Protein 6UAV (pdb70)

Nearest PDB structures (foldseek):
  6uav-assembly1_A  TM=1.004E+00  e=1.026E-57  Pseudomonas viridiflava
  8j3x-assembly1_A  TM=8.819E-01  e=1.138E-24  Saccharophagus degradans 2-40
  8j3y-assembly2_B  TM=8.625E-01  e=6.961E-25  Saccharophagus degradans 2-40
  6uax-assembly2_B  TM=8.456E-01  e=1.923E-23  Sorangium cellulosum So ce56
  6ub7-assembly1_A  TM=7.575E-01  e=3.125E-12  Cryptococcus neoformans

Structure (mmCIF, N/CA/C/O backbone):
data_6UAV
#
_entry.id   6UAV
#
_cell.length_a   87.663
_cell.length_b   33.648
_cell.length_c   84.259
_cell.angle_alpha   90.00
_cell.angle_beta   113.06
_cell.angle_gamma   90.00
#
_symmetry.space_group_name_H-M   'C 1 2 1'
#
loop_
_entity.id
_entity.type
_entity.pdbx_description
1 polymer 'Glyco_hydro_cc domain-containing protein'
2 non-polymer 'SULFATE ION'
3 non-polymer GLYCEROL
4 water water
#
loop_
_atom_site.group_PDB
_atom_site.id
_atom_site.type_symbol
_atom_site.label_atom_id
_atom_site.label_alt_id
_atom_site.label_comp_id
_atom_site.label_asym_id
_atom_site.label_entity_id
_atom_site.label_seq_id
_atom_site.pdbx_PDB_ins_code
_atom_site.Cartn_x
_atom_site.Cartn_y
_atom_site.Cartn_z
_atom_site.occupancy
_atom_site.B_iso_or_equiv
_atom_site.auth_seq_id
_atom_site.auth_comp_id
_atom_site.auth_asym_id
_atom_site.auth_atom_id
_atom_site.pdbx_PDB_model_num
ATOM 1 N N . THR A 1 1 ? 46.017 -4.491 24.971 1.00 22.92 31 THR A N 1
ATOM 2 C CA . THR A 1 1 ? 44.521 -4.478 25.005 1.00 22.36 31 THR A CA 1
ATOM 3 C C . THR A 1 1 ? 44.039 -3.240 25.768 1.00 20.80 31 THR A C 1
ATOM 4 O O . THR A 1 1 ? 44.641 -2.865 26.784 1.00 21.26 31 THR A O 1
ATOM 8 N N . LYS A 1 2 ? 42.997 -2.605 25.277 1.00 19.49 32 LYS A N 1
ATOM 9 C CA . LYS A 1 2 ? 42.601 -1.306 25.845 1.00 18.22 32 LYS A CA 1
ATOM 10 C C . LYS A 1 2 ? 41.150 -1.042 25.432 1.00 17.50 32 LYS A C 1
ATOM 11 O O . LYS A 1 2 ? 40.558 -1.863 24.672 1.00 16.20 32 LYS A O 1
ATOM 17 N N . SER A 1 3 ? 40.575 0.028 25.958 1.00 16.90 33 SER A N 1
ATOM 18 C CA . SER A 1 3 ? 39.150 0.316 25.690 1.00 17.21 33 SER A CA 1
ATOM 19 C C . SER A 1 3 ? 38.959 0.743 24.242 1.00 16.88 33 SER A C 1
ATOM 20 O O . SER A 1 3 ? 39.586 1.736 23.831 1.00 16.05 33 SER A O 1
ATOM 23 N N . VAL A 1 4 ? 38.015 0.190 23.489 1.00 18.49 34 VAL A N 1
ATOM 24 C CA . VAL A 1 4 ? 37.680 0.754 22.138 1.00 18.30 34 VAL A CA 1
ATOM 25 C C . VAL A 1 4 ? 37.110 2.162 22.310 1.00 16.78 34 VAL A C 1
ATOM 26 O O . VAL A 1 4 ? 37.146 2.915 21.352 1.00 16.00 34 VAL A O 1
ATOM 30 N N . LYS A 1 5 ? 36.573 2.518 23.492 1.00 14.14 35 LYS A N 1
ATOM 31 C CA . LYS A 1 5 ? 35.890 3.845 23.628 1.00 13.03 35 LYS A CA 1
ATOM 32 C C . LYS A 1 5 ? 36.911 4.976 23.756 1.00 12.22 35 LYS A C 1
ATOM 33 O O . LYS A 1 5 ? 36.560 6.124 23.520 1.00 11.92 35 LYS A O 1
ATOM 39 N N . ARG A 1 6 ? 38.109 4.680 24.270 1.00 12.48 36 ARG A N 1
ATOM 40 C CA . ARG A 1 6 ? 38.961 5.723 24.877 1.00 12.40 36 ARG A CA 1
ATOM 41 C C . ARG A 1 6 ? 39.720 6.528 23.826 1.00 12.37 36 ARG A C 1
ATOM 42 O O . ARG A 1 6 ? 40.584 6.007 23.185 1.00 12.94 36 ARG A O 1
ATOM 50 N N . GLY A 1 7 ? 39.459 7.829 23.736 1.00 11.57 37 GLY A N 1
ATOM 51 C CA . GLY A 1 7 ? 40.122 8.685 22.761 1.00 11.42 37 GLY A CA 1
ATOM 52 C C . GLY A 1 7 ? 40.614 9.973 23.365 1.00 11.75 37 GLY A C 1
ATOM 53 O O . GLY A 1 7 ? 40.420 10.258 24.562 1.00 11.60 37 GLY A O 1
ATOM 54 N N . VAL A 1 8 ? 41.209 10.766 22.494 1.00 11.73 38 VAL A N 1
ATOM 55 C CA . VAL A 1 8 ? 41.697 12.118 22.849 1.00 12.00 38 VAL A CA 1
ATOM 56 C C . VAL A 1 8 ? 41.244 13.072 21.755 1.00 11.91 38 VAL A C 1
ATOM 57 O O . VAL A 1 8 ? 41.404 12.748 20.591 1.00 11.07 38 VAL A O 1
ATOM 61 N N . ALA A 1 9 ? 40.851 14.282 22.159 1.00 11.94 39 ALA A N 1
ATOM 62 C CA . ALA A 1 9 ? 40.483 15.391 21.261 1.00 11.87 39 ALA A CA 1
ATOM 63 C C . ALA A 1 9 ? 41.676 16.323 21.169 1.00 11.94 39 ALA A C 1
ATOM 64 O O . ALA A 1 9 ? 41.913 17.032 22.145 1.00 11.42 39 ALA A O 1
ATOM 66 N N . TYR A 1 10 ? 42.552 16.114 20.204 1.00 11.68 40 TYR A N 1
ATOM 67 C CA . TYR A 1 10 ? 43.872 16.779 20.149 1.00 11.96 40 TYR A CA 1
ATOM 68 C C . TYR A 1 10 ? 44.470 16.552 18.777 1.00 11.88 40 TYR A C 1
ATOM 69 O O . TYR A 1 10 ? 44.427 15.437 18.307 1.00 12.66 40 TYR A O 1
ATOM 78 N N . ASP A 1 11 ? 45.125 17.551 18.214 1.00 12.23 41 ASP A N 1
ATOM 79 C CA . ASP A 1 11 ? 45.810 17.369 16.915 1.00 11.94 41 ASP A CA 1
ATOM 80 C C . ASP A 1 11 ? 47.169 16.702 17.176 1.00 12.57 41 ASP A C 1
ATOM 81 O O . ASP A 1 11 ? 48.223 17.358 17.072 1.00 12.99 41 ASP A O 1
ATOM 86 N N . VAL A 1 12 ? 47.150 15.383 17.381 1.00 12.48 42 VAL A N 1
ATOM 87 C CA . VAL A 1 12 ? 48.403 14.631 17.642 1.00 13.20 42 VAL A CA 1
ATOM 88 C C . VAL A 1 12 ? 49.306 14.816 16.413 1.00 14.05 42 VAL A C 1
ATOM 89 O O . VAL A 1 12 ? 48.851 14.539 15.262 1.00 13.34 42 VAL A O 1
ATOM 93 N N . ALA A 1 13 ? 50.530 15.315 16.626 1.00 14.92 43 ALA A N 1
ATOM 94 C CA . ALA A 1 13 ? 51.500 15.630 15.539 1.00 16.27 43 ALA A CA 1
ATOM 95 C C . ALA A 1 13 ? 52.719 14.686 15.610 1.00 17.74 43 ALA A C 1
ATOM 96 O O . ALA A 1 13 ? 53.194 14.144 14.558 1.00 20.55 43 ALA A O 1
ATOM 98 N N . SER A 1 14 ? 53.053 14.233 16.791 1.00 16.69 44 SER A N 1
ATOM 99 C CA . SER A 1 14 ? 54.334 13.562 17.047 1.00 16.24 44 SER A CA 1
ATOM 100 C C . SER A 1 14 ? 54.094 12.076 17.201 1.00 15.19 44 SER A C 1
ATOM 101 O O . SER A 1 14 ? 53.336 11.695 18.070 1.00 14.52 44 SER A O 1
ATOM 104 N N . PRO A 1 15 ? 54.825 11.235 16.450 1.00 14.93 45 PRO A N 1
ATOM 105 C CA . PRO A 1 15 ? 54.831 9.795 16.709 1.00 15.13 45 PRO A CA 1
ATOM 106 C C . PRO A 1 15 ? 55.197 9.498 18.170 1.00 15.12 45 PRO A C 1
ATOM 107 O O . PRO A 1 15 ? 54.626 8.613 18.754 1.00 15.01 45 PRO A O 1
ATOM 111 N N . ALA A 1 16 ? 56.087 10.291 18.775 1.00 15.51 46 ALA A N 1
ATOM 112 C CA . ALA A 1 16 ? 56.453 10.078 20.200 1.00 15.60 46 ALA A CA 1
ATOM 113 C C . ALA A 1 16 ? 55.202 10.207 21.092 1.00 15.37 46 ALA A C 1
ATOM 114 O O . ALA A 1 16 ? 55.067 9.468 22.068 1.00 15.12 46 ALA A O 1
ATOM 116 N N . ASP A 1 17 ? 54.347 11.184 20.805 1.00 15.12 47 ASP A N 1
ATOM 117 C CA . ASP A 1 17 ? 53.084 11.344 21.554 1.00 14.80 47 ASP A CA 1
ATOM 118 C C . ASP A 1 17 ? 52.193 10.125 21.342 1.00 15.51 47 ASP A C 1
ATOM 119 O O . ASP A 1 17 ? 51.546 9.707 22.265 1.00 15.54 47 ASP A O 1
ATOM 124 N N . LEU A 1 18 ? 52.138 9.547 20.141 1.00 15.61 48 LEU A N 1
ATOM 125 C CA . LEU A 1 18 ? 51.421 8.247 19.960 1.00 15.77 48 LEU A CA 1
ATOM 126 C C . LEU A 1 18 ? 52.027 7.116 20.784 1.00 15.48 48 LEU A C 1
ATOM 127 O O . LEU A 1 18 ? 51.232 6.316 21.314 1.00 15.31 48 LEU A O 1
ATOM 132 N N . SER A 1 19 ? 53.351 6.993 20.912 1.00 14.94 49 SER A N 1
ATOM 133 C CA . SER A 1 19 ? 53.965 5.935 21.750 1.00 15.47 49 SER A CA 1
ATOM 134 C C . SER A 1 19 ? 53.379 6.067 23.160 1.00 15.92 49 SER A C 1
ATOM 135 O O . SER A 1 19 ? 52.905 5.042 23.746 1.00 16.04 49 SER A O 1
ATOM 138 N N . ALA A 1 20 ? 53.341 7.301 23.672 1.00 15.47 50 ALA A N 1
ATOM 139 C CA . ALA A 1 20 ? 52.927 7.590 25.070 1.00 16.43 50 ALA A CA 1
ATOM 140 C C . ALA A 1 20 ? 51.430 7.242 25.225 1.00 16.24 50 ALA A C 1
ATOM 141 O O . ALA A 1 20 ? 51.046 6.547 26.213 1.00 16.91 50 ALA A O 1
ATOM 143 N N . LEU A 1 21 ? 50.613 7.677 24.266 1.00 15.91 51 LEU A N 1
ATOM 144 C CA . LEU A 1 21 ? 49.128 7.572 24.366 1.00 16.03 51 LEU A CA 1
ATOM 145 C C . LEU A 1 21 ? 48.671 6.149 24.073 1.00 16.43 51 LEU A C 1
ATOM 146 O O . LEU A 1 21 ? 47.642 5.774 24.586 1.00 14.98 51 LEU A O 1
ATOM 151 N N . SER A 1 22 ? 49.382 5.386 23.271 1.00 17.90 52 SER A N 1
ATOM 152 C CA . SER A 1 22 ? 48.735 4.240 22.595 1.00 18.02 52 SER A CA 1
ATOM 153 C C . SER A 1 22 ? 48.586 3.049 23.522 1.00 18.52 52 SER A C 1
ATOM 154 O O . SER A 1 22 ? 47.823 2.161 23.168 1.00 18.90 52 SER A O 1
ATOM 157 N N . THR A 1 23 ? 49.191 3.074 24.706 1.00 18.64 53 THR A N 1
ATOM 158 C CA . THR A 1 23 ? 48.988 1.993 25.710 1.00 19.59 53 THR A CA 1
ATOM 159 C C . THR A 1 23 ? 47.535 1.939 26.180 1.00 18.54 53 THR A C 1
ATOM 160 O O . THR A 1 23 ? 47.068 0.836 26.485 1.00 19.26 53 THR A O 1
ATOM 164 N N . GLY A 1 24 ? 46.852 3.063 26.255 1.00 16.70 54 GLY A N 1
ATOM 165 C CA . GLY A 1 24 ? 45.439 3.109 26.708 1.00 17.28 54 GLY A CA 1
ATOM 166 C C . GLY A 1 24 ? 44.463 3.783 25.735 1.00 17.07 54 GLY A C 1
ATOM 167 O O . GLY A 1 24 ? 43.268 3.750 26.021 1.00 18.76 54 GLY A O 1
ATOM 168 N N . MET A 1 25 ? 44.915 4.468 24.694 1.00 16.31 55 MET A N 1
ATOM 169 C CA . MET A 1 25 ? 44.068 5.294 23.811 1.00 16.53 55 MET A CA 1
ATOM 170 C C . MET A 1 25 ? 43.826 4.511 22.524 1.00 15.05 55 MET A C 1
ATOM 171 O O . MET A 1 25 ? 44.855 4.105 21.920 1.00 15.03 55 MET A O 1
ATOM 176 N N . SER A 1 26 ? 42.573 4.347 22.095 1.00 13.61 56 SER A N 1
ATOM 177 C CA . SER A 1 26 ? 42.205 3.668 20.834 1.00 13.74 56 SER A CA 1
ATOM 178 C C . SER A 1 26 ? 42.095 4.660 19.682 1.00 12.75 56 SER A C 1
ATOM 179 O O . SER A 1 26 ? 42.325 4.236 18.545 1.00 12.83 56 SER A O 1
ATOM 182 N N . TRP A 1 27 ? 41.760 5.937 19.920 1.00 12.26 57 TRP A N 1
ATOM 183 C CA . TRP A 1 27 ? 41.498 6.809 18.756 1.00 11.58 57 TRP A CA 1
ATOM 184 C C . TRP A 1 27 ? 41.714 8.272 19.097 1.00 11.37 57 TRP A C 1
ATOM 185 O O . TRP A 1 27 ? 41.783 8.634 20.278 1.00 11.11 57 TRP A O 1
ATOM 196 N N . TRP A 1 28 ? 41.806 9.070 18.073 1.00 10.95 58 TRP A N 1
ATOM 197 C CA . TRP A 1 28 ? 41.834 10.533 18.256 1.00 10.77 58 TRP A CA 1
ATOM 198 C C . TRP A 1 28 ? 41.177 11.217 17.084 1.00 11.18 58 TRP A C 1
ATOM 199 O O . TRP A 1 28 ? 40.928 10.595 16.056 1.00 11.46 58 TRP A O 1
ATOM 210 N N . TYR A 1 29 ? 40.976 12.525 17.222 1.00 10.86 59 TYR A N 1
ATOM 211 C CA . TYR A 1 29 ? 40.514 13.320 16.080 1.00 10.69 59 TYR A CA 1
ATOM 212 C C . TYR A 1 29 ? 41.041 14.711 16.322 1.00 10.54 59 TYR A C 1
ATOM 213 O O . TYR A 1 29 ? 41.501 14.968 17.431 1.00 10.89 59 TYR A O 1
ATOM 222 N N . ASN A 1 30 ? 40.976 15.543 15.306 1.00 10.73 60 ASN A N 1
ATOM 223 C CA . ASN A 1 30 ? 41.639 16.868 15.336 1.00 11.17 60 ASN A CA 1
ATOM 224 C C . ASN A 1 30 ? 40.731 17.932 14.741 1.00 11.17 60 ASN A C 1
ATOM 225 O O . ASN A 1 30 ? 41.266 18.959 14.354 1.00 11.47 60 ASN A O 1
ATOM 230 N N . TRP A 1 31 ? 39.424 17.739 14.788 1.00 11.48 61 TRP A N 1
ATOM 231 C CA . TRP A 1 31 ? 38.427 18.712 14.290 1.00 11.82 61 TRP A CA 1
ATOM 232 C C . TRP A 1 31 ? 38.591 18.957 12.778 1.00 12.42 61 TRP A C 1
ATOM 233 O O . TRP A 1 31 ? 38.082 19.937 12.303 1.00 13.74 61 TRP A O 1
ATOM 244 N N . SER A 1 32 ? 39.275 18.087 12.045 1.00 12.59 62 SER A N 1
ATOM 245 C CA . SER A 1 32 ? 39.601 18.374 10.626 1.00 13.76 62 SER A CA 1
ATOM 246 C C . SER A 1 32 ? 39.492 17.101 9.832 1.00 13.31 62 SER A C 1
ATOM 247 O O . SER A 1 32 ? 39.389 16.001 10.401 1.00 11.98 62 SER A O 1
ATOM 250 N N . PRO A 1 33 ? 39.444 17.196 8.484 1.00 13.92 63 PRO A N 1
ATOM 251 C CA . PRO A 1 33 ? 39.226 15.969 7.718 1.00 14.40 63 PRO A CA 1
ATOM 252 C C . PRO A 1 33 ? 40.411 15.004 7.599 1.00 15.31 63 PRO A C 1
ATOM 253 O O . PRO A 1 33 ? 40.234 13.885 7.128 1.00 16.56 63 PRO A O 1
ATOM 257 N N . LYS A 1 34 ? 41.623 15.416 7.987 1.00 14.76 64 LYS A N 1
ATOM 258 C CA . LYS A 1 34 ? 42.836 14.558 7.891 1.00 15.54 64 LYS A CA 1
ATOM 259 C C . LYS A 1 34 ? 43.718 14.767 9.102 1.00 14.79 64 LYS A C 1
ATOM 260 O O . LYS A 1 34 ? 43.710 15.856 9.706 1.00 13.30 64 LYS A O 1
ATOM 266 N N . PRO A 1 35 ? 44.553 13.773 9.427 1.00 14.52 65 PRO A N 1
ATOM 267 C CA . PRO A 1 35 ? 45.500 13.931 10.513 1.00 14.27 65 PRO A CA 1
ATOM 268 C C . PRO A 1 35 ? 46.539 15.004 10.196 1.00 14.88 65 PRO A C 1
ATOM 269 O O . PRO A 1 35 ? 46.728 15.442 9.027 1.00 14.69 65 PRO A O 1
ATOM 273 N N . HIS A 1 36 ? 47.247 15.396 11.241 1.00 14.12 66 HIS A N 1
ATOM 274 C CA . HIS A 1 36 ? 48.373 16.341 11.114 1.00 14.78 66 HIS A CA 1
ATOM 275 C C . HIS A 1 36 ? 49.358 15.848 10.041 1.00 15.34 66 HIS A C 1
ATOM 276 O O . HIS A 1 36 ? 49.618 14.639 9.950 1.00 14.28 66 HIS A O 1
ATOM 283 N N . ASP A 1 37 ? 49.897 16.757 9.248 1.00 16.85 67 ASP A N 1
ATOM 284 C CA . ASP A 1 37 ? 50.746 16.395 8.085 1.00 19.84 67 ASP A CA 1
ATOM 285 C C . ASP A 1 37 ? 52.000 15.636 8.535 1.00 19.06 67 ASP A C 1
ATOM 286 O O . ASP A 1 37 ? 52.512 14.827 7.724 1.00 19.62 67 ASP A O 1
ATOM 291 N N . ARG A 1 38 ? 52.454 15.842 9.767 1.00 19.07 68 ARG A N 1
ATOM 292 C CA . ARG A 1 38 ? 53.660 15.150 10.304 1.00 20.05 68 ARG A CA 1
ATOM 293 C C . ARG A 1 38 ? 53.424 13.635 10.275 1.00 19.17 68 ARG A C 1
ATOM 294 O O . ARG A 1 38 ? 54.419 12.881 10.073 1.00 18.74 68 ARG A O 1
ATOM 302 N N . LEU A 1 39 ? 52.157 13.177 10.335 1.00 16.47 69 LEU A N 1
ATOM 303 C CA . LEU A 1 39 ? 51.909 11.702 10.461 1.00 16.48 69 LEU A CA 1
ATOM 304 C C . LEU A 1 39 ? 51.686 11.046 9.106 1.00 16.26 69 LEU A C 1
ATOM 305 O O . LEU A 1 39 ? 51.412 9.824 9.072 1.00 16.71 69 LEU A O 1
ATOM 310 N N . ALA A 1 40 ? 51.793 11.780 7.986 1.00 16.67 70 ALA A N 1
ATOM 311 C CA . ALA A 1 40 ? 51.368 11.275 6.664 1.00 16.75 70 ALA A CA 1
ATOM 312 C C . ALA A 1 40 ? 52.108 9.996 6.264 1.00 17.50 70 ALA A C 1
ATOM 313 O O . ALA A 1 40 ? 51.527 9.185 5.526 1.00 18.34 70 ALA A O 1
ATOM 315 N N . ALA A 1 41 ? 53.387 9.882 6.575 1.00 16.57 71 ALA A N 1
ATOM 316 C CA . ALA A 1 41 ? 54.243 8.738 6.144 1.00 16.51 71 ALA A CA 1
ATOM 317 C C . ALA A 1 41 ? 54.547 7.796 7.315 1.00 15.94 71 ALA A C 1
ATOM 318 O O . ALA A 1 41 ? 55.595 7.081 7.266 1.00 16.02 71 ALA A O 1
ATOM 320 N N . TYR A 1 42 ? 53.584 7.686 8.230 1.00 14.98 72 TYR A N 1
ATOM 321 C CA . TYR A 1 42 ? 53.689 6.753 9.384 1.00 14.83 72 TYR A CA 1
ATOM 322 C C . TYR A 1 42 ? 52.463 5.833 9.403 1.00 14.69 72 TYR A C 1
ATOM 323 O O . TYR A 1 42 ? 51.337 6.261 9.344 1.00 14.40 72 TYR A O 1
ATOM 332 N N . ASP A 1 43 ? 52.701 4.549 9.507 1.00 15.03 73 ASP A N 1
ATOM 333 C CA . ASP A 1 43 ? 51.590 3.584 9.675 1.00 15.26 73 ASP A CA 1
ATOM 334 C C . ASP A 1 43 ? 51.173 3.559 11.150 1.00 15.01 73 ASP A C 1
ATOM 335 O O . ASP A 1 43 ? 51.549 2.622 11.868 1.00 15.66 73 ASP A O 1
ATOM 340 N N . TYR A 1 44 ? 50.464 4.569 11.567 1.00 15.19 74 TYR A N 1
ATOM 341 C CA . TYR A 1 44 ? 50.059 4.730 12.979 1.00 15.71 74 TYR A CA 1
ATOM 342 C C . TYR A 1 44 ? 49.114 3.609 13.374 1.00 15.91 74 TYR A C 1
ATOM 343 O O . TYR A 1 44 ? 49.164 3.162 14.533 1.00 15.58 74 TYR A O 1
ATOM 352 N N . ALA A 1 45 ? 48.222 3.179 12.500 1.00 16.55 75 ALA A N 1
ATOM 353 C CA . ALA A 1 45 ? 47.209 2.175 12.859 1.00 17.52 75 ALA A CA 1
ATOM 354 C C . ALA A 1 45 ? 47.909 0.859 13.098 1.00 17.79 75 ALA A C 1
ATOM 355 O O . ALA A 1 45 ? 47.650 0.253 14.126 1.00 18.83 75 ALA A O 1
ATOM 357 N N . GLY A 1 46 ? 48.816 0.468 12.220 1.00 17.72 76 GLY A N 1
ATOM 358 C CA . GLY A 1 46 ? 49.543 -0.800 12.331 1.00 18.22 76 GLY A CA 1
ATOM 359 C C . GLY A 1 46 ? 50.507 -0.819 13.488 1.00 18.13 76 GLY A C 1
ATOM 360 O O . GLY A 1 46 ? 50.641 -1.870 14.082 1.00 19.50 76 GLY A O 1
ATOM 361 N N . GLN A 1 47 ? 51.221 0.253 13.769 1.00 17.71 77 GLN A N 1
ATOM 362 C CA . GLN A 1 47 ? 52.309 0.231 14.798 1.00 18.04 77 GLN A CA 1
ATOM 363 C C . GLN A 1 47 ? 51.750 0.516 16.198 1.00 17.36 77 GLN A C 1
ATOM 364 O O . GLN A 1 47 ? 52.215 -0.094 17.114 1.00 18.18 77 GLN A O 1
ATOM 370 N N . TYR A 1 48 ? 50.847 1.486 16.361 1.00 16.27 78 TYR A N 1
ATOM 371 C CA . TYR A 1 48 ? 50.368 1.960 17.678 1.00 15.76 78 TYR A CA 1
ATOM 372 C C . TYR A 1 48 ? 48.964 1.405 17.961 1.00 16.62 78 TYR A C 1
ATOM 373 O O . TYR A 1 48 ? 48.463 1.601 19.085 1.00 15.95 78 TYR A O 1
ATOM 382 N N . ASN A 1 49 ? 48.309 0.763 16.988 1.00 17.40 79 ASN A N 1
ATOM 383 C CA . ASN A 1 49 ? 46.909 0.295 17.175 1.00 19.07 79 ASN A CA 1
ATOM 384 C C . ASN A 1 49 ? 46.043 1.471 17.629 1.00 17.72 79 ASN A C 1
ATOM 385 O O . ASN A 1 49 ? 45.265 1.383 18.596 1.00 17.47 79 ASN A O 1
ATOM 390 N N . VAL A 1 50 ? 46.143 2.591 16.930 1.00 17.51 80 VAL A N 1
ATOM 391 C CA . VAL A 1 50 ? 45.253 3.771 17.114 1.00 16.69 80 VAL A CA 1
ATOM 392 C C . VAL A 1 50 ? 44.601 4.068 15.770 1.00 18.15 80 VAL A C 1
ATOM 393 O O . VAL A 1 50 ? 45.160 3.712 14.694 1.00 19.10 80 VAL A O 1
ATOM 397 N N . ASP A 1 51 ? 43.385 4.602 15.819 1.00 16.15 81 ASP A N 1
ATOM 398 C CA . ASP A 1 51 ? 42.720 5.075 14.578 1.00 16.67 81 ASP A CA 1
ATOM 399 C C . ASP A 1 51 ? 42.430 6.564 14.688 1.00 15.04 81 ASP A C 1
ATOM 400 O O . ASP A 1 51 ? 42.195 7.070 15.762 1.00 14.17 81 ASP A O 1
ATOM 405 N N . PHE A 1 52 ? 42.487 7.252 13.563 1.00 13.62 82 PHE A N 1
ATOM 406 C CA . PHE A 1 52 ? 42.094 8.685 13.444 1.00 12.87 82 PHE A CA 1
ATOM 407 C C . PHE A 1 52 ? 40.683 8.743 12.853 1.00 12.52 82 PHE A C 1
ATOM 408 O O . PHE A 1 52 ? 40.390 8.010 11.887 1.00 12.74 82 PHE A O 1
ATOM 416 N N . VAL A 1 53 ? 39.835 9.626 13.347 1.00 11.90 83 VAL A N 1
ATOM 417 C CA . VAL A 1 53 ? 38.431 9.798 12.857 1.00 11.59 83 VAL A CA 1
ATOM 418 C C . VAL A 1 53 ? 38.322 11.187 12.292 1.00 11.74 83 VAL A C 1
ATOM 419 O O . VAL A 1 53 ? 38.581 12.163 12.976 1.00 11.58 83 VAL A O 1
ATOM 423 N N . PRO A 1 54 ? 38.067 11.298 10.978 1.00 11.92 84 PRO A N 1
ATOM 424 C CA . PRO A 1 54 ? 37.994 12.611 10.353 1.00 12.26 84 PRO A CA 1
ATOM 425 C C . PRO A 1 54 ? 36.747 13.379 10.806 1.00 11.73 84 PRO A C 1
ATOM 426 O O . PRO A 1 54 ? 35.747 12.770 11.153 1.00 11.43 84 PRO A O 1
ATOM 430 N N . MET A 1 55 ? 36.772 14.706 10.611 1.00 11.50 85 MET A N 1
ATOM 431 C CA . MET A 1 55 ? 35.639 15.548 10.986 1.00 11.51 85 MET A CA 1
ATOM 432 C C . MET A 1 55 ? 35.408 16.650 9.952 1.00 12.64 85 MET A C 1
ATOM 433 O O . MET A 1 55 ? 36.348 17.241 9.449 1.00 13.45 85 MET A O 1
ATOM 438 N N . VAL A 1 56 ? 34.131 16.824 9.631 1.00 12.26 86 VAL A N 1
ATOM 439 C CA . VAL A 1 56 ? 33.619 17.980 8.863 1.00 12.02 86 VAL A CA 1
ATOM 440 C C . VAL A 1 56 ? 33.196 18.992 9.886 1.00 12.16 86 VAL A C 1
ATOM 441 O O . VAL A 1 56 ? 32.185 18.749 10.606 1.00 11.50 86 VAL A O 1
ATOM 445 N N . TRP A 1 57 ? 33.909 20.085 9.964 1.00 12.73 87 TRP A N 1
ATOM 446 C CA . TRP A 1 57 ? 33.713 21.052 11.063 1.00 13.78 87 TRP A CA 1
ATOM 447 C C . TRP A 1 57 ? 32.438 21.857 10.838 1.00 14.40 87 TRP A C 1
ATOM 448 O O . TRP A 1 57 ? 31.647 22.019 11.813 1.00 13.78 87 TRP A O 1
ATOM 459 N N . ASN A 1 58 ? 32.235 22.379 9.629 1.00 15.31 88 ASN A N 1
ATOM 460 C CA . ASN A 1 58 ? 31.049 23.200 9.302 1.00 15.65 88 ASN A CA 1
ATOM 461 C C . ASN A 1 58 ? 30.750 22.979 7.816 1.00 15.59 88 ASN A C 1
ATOM 462 O O . ASN A 1 58 ? 31.201 21.936 7.274 1.00 15.05 88 ASN A O 1
ATOM 467 N N . ALA A 1 59 ? 29.969 23.851 7.173 1.00 15.26 89 ALA A N 1
ATOM 468 C CA . ALA A 1 59 ? 29.579 23.637 5.754 1.00 17.11 89 ALA A CA 1
ATOM 469 C C . ALA A 1 59 ? 30.742 23.966 4.802 1.00 17.51 89 ALA A C 1
ATOM 470 O O . ALA A 1 59 ? 30.578 23.800 3.582 1.00 17.73 89 ALA A O 1
ATOM 472 N N . ASN A 1 60 ? 31.868 24.454 5.291 1.00 18.93 90 ASN A N 1
ATOM 473 C CA . ASN A 1 60 ? 33.065 24.725 4.431 1.00 21.33 90 ASN A CA 1
ATOM 474 C C . ASN A 1 60 ? 33.793 23.395 4.239 1.00 20.68 90 ASN A C 1
ATOM 475 O O . ASN A 1 60 ? 34.623 23.012 5.101 1.00 22.25 90 ASN A O 1
ATOM 480 N N . LEU A 1 61 ? 33.360 22.659 3.240 1.00 19.78 91 LEU A N 1
ATOM 481 C CA . LEU A 1 61 ? 33.660 21.223 3.051 1.00 20.08 91 LEU A CA 1
ATOM 482 C C . LEU A 1 61 ? 34.082 21.039 1.600 1.00 20.50 91 LEU A C 1
ATOM 483 O O . LEU A 1 61 ? 33.350 21.489 0.723 1.00 20.96 91 LEU A O 1
ATOM 488 N N . ASP A 1 62 ? 35.228 20.408 1.407 1.00 21.65 92 ASP A N 1
ATOM 489 C CA . ASP A 1 62 ? 35.730 19.989 0.083 1.00 21.62 92 ASP A CA 1
ATOM 490 C C . ASP A 1 62 ? 35.282 18.542 -0.110 1.00 20.01 92 ASP A C 1
ATOM 491 O O . ASP A 1 62 ? 36.018 17.679 0.340 1.00 17.70 92 ASP A O 1
ATOM 496 N N . ASP A 1 63 ? 34.057 18.341 -0.613 1.00 20.24 93 ASP A N 1
ATOM 497 C CA . ASP A 1 63 ? 33.356 17.020 -0.583 1.00 20.42 93 ASP A CA 1
ATOM 498 C C . ASP A 1 63 ? 34.239 16.020 -1.338 1.00 19.87 93 ASP A C 1
ATOM 499 O O . ASP A 1 63 ? 34.470 14.905 -0.848 1.00 18.65 93 ASP A O 1
ATOM 504 N N . GLY A 1 64 ? 34.739 16.425 -2.497 1.00 20.79 94 GLY A N 1
ATOM 505 C CA . GLY A 1 64 ? 35.553 15.549 -3.358 1.00 21.83 94 GLY A CA 1
ATOM 506 C C . GLY A 1 64 ? 36.792 15.056 -2.639 1.00 20.95 94 GLY A C 1
ATOM 507 O O . GLY A 1 64 ? 37.064 13.832 -2.599 1.00 21.00 94 GLY A O 1
ATOM 508 N N . GLN A 1 65 ? 37.538 15.953 -2.007 1.00 21.96 95 GLN A N 1
ATOM 509 C CA . GLN A 1 65 ? 38.791 15.631 -1.291 1.00 21.75 95 GLN A CA 1
ATOM 510 C C . GLN A 1 65 ? 38.510 14.690 -0.116 1.00 18.82 95 GLN A C 1
ATOM 511 O O . GLN A 1 65 ? 39.288 13.696 0.102 1.00 18.09 95 GLN A O 1
ATOM 517 N N . LEU A 1 66 ? 37.400 14.952 0.605 1.00 16.29 96 LEU A N 1
ATOM 518 C CA . LEU A 1 66 ? 37.037 14.038 1.701 1.00 15.12 96 LEU A CA 1
ATOM 519 C C . LEU A 1 66 ? 36.652 12.668 1.176 1.00 15.47 96 LEU A C 1
ATOM 520 O O . LEU A 1 66 ? 37.104 11.673 1.759 1.00 14.40 96 LEU A O 1
ATOM 525 N N . LYS A 1 67 ? 35.848 12.617 0.117 1.00 15.47 97 LYS A N 1
ATOM 526 C CA . LYS A 1 67 ? 35.427 11.311 -0.431 1.00 16.62 97 LYS A CA 1
ATOM 527 C C . LYS A 1 67 ? 36.642 10.513 -0.863 1.00 16.48 97 LYS A C 1
ATOM 528 O O . LYS A 1 67 ? 36.717 9.303 -0.596 1.00 16.71 97 LYS A O 1
ATOM 534 N N . LEU A 1 68 ? 37.557 11.175 -1.543 1.00 17.04 98 LEU A N 1
ATOM 535 C CA . LEU A 1 68 ? 38.769 10.539 -2.096 1.00 18.59 98 LEU A CA 1
ATOM 536 C C . LEU A 1 68 ? 39.532 9.917 -0.909 1.00 17.22 98 LEU A C 1
ATOM 537 O O . LEU A 1 68 ? 39.977 8.744 -0.984 1.00 17.18 98 LEU A O 1
ATOM 542 N N . TYR A 1 69 ? 39.715 10.682 0.172 1.00 15.95 99 TYR A N 1
ATOM 543 C CA . TYR A 1 69 ? 40.425 10.196 1.380 1.00 15.64 99 TYR A CA 1
ATOM 544 C C . TYR A 1 69 ? 39.680 9.012 2.010 1.00 14.91 99 TYR A C 1
ATOM 545 O O . TYR A 1 69 ? 40.284 7.936 2.257 1.00 14.88 99 TYR A O 1
ATOM 554 N N . LEU A 1 70 ? 38.374 9.153 2.246 1.00 13.73 100 LEU A N 1
ATOM 555 C CA . LEU A 1 70 ? 37.643 8.059 2.913 1.00 12.96 100 LEU A CA 1
ATOM 556 C C . LEU A 1 70 ? 37.685 6.800 2.049 1.00 13.28 100 LEU A C 1
ATOM 557 O O . LEU A 1 70 ? 37.914 5.710 2.609 1.00 13.50 100 LEU A O 1
ATOM 562 N N . LEU A 1 71 ? 37.486 6.897 0.749 1.00 13.10 101 LEU A N 1
ATOM 563 C CA . LEU A 1 71 ? 37.400 5.667 -0.064 1.00 14.03 101 LEU A CA 1
ATOM 564 C C . LEU A 1 71 ? 38.741 4.927 -0.043 1.00 14.73 101 LEU A C 1
ATOM 565 O O . LEU A 1 71 ? 38.728 3.675 -0.153 1.00 15.30 101 LEU A O 1
ATOM 570 N N . ALA A 1 72 ? 39.853 5.654 0.061 1.00 15.37 102 ALA A N 1
ATOM 571 C CA . ALA A 1 72 ? 41.185 5.005 0.051 1.00 16.81 102 ALA A CA 1
ATOM 572 C C . ALA A 1 72 ? 41.634 4.585 1.467 1.00 16.55 102 ALA A C 1
ATOM 573 O O . ALA A 1 72 ? 42.707 4.002 1.566 1.00 17.59 102 ALA A O 1
ATOM 575 N N . HIS A 1 73 ? 40.803 4.788 2.479 1.00 16.40 103 HIS A N 1
ATOM 576 C CA . HIS A 1 73 ? 41.062 4.416 3.896 1.00 16.98 103 HIS A CA 1
ATOM 577 C C . HIS A 1 73 ? 39.807 3.707 4.396 1.00 17.01 103 HIS A C 1
ATOM 578 O O . HIS A 1 73 ? 39.079 4.208 5.273 1.00 15.41 103 HIS A O 1
ATOM 585 N N . PRO A 1 74 ? 39.531 2.499 3.853 1.00 17.79 104 PRO A N 1
ATOM 586 C CA . PRO A 1 74 ? 38.283 1.788 4.158 1.00 17.89 104 PRO A CA 1
ATOM 587 C C . PRO A 1 74 ? 38.181 1.319 5.613 1.00 17.75 104 PRO A C 1
ATOM 588 O O . PRO A 1 74 ? 37.071 0.971 6.033 1.00 18.56 104 PRO A O 1
ATOM 592 N N . GLY A 1 75 ? 39.299 1.338 6.342 1.00 17.30 105 GLY A N 1
ATOM 593 C CA . GLY A 1 75 ? 39.286 1.123 7.805 1.00 17.29 105 GLY A CA 1
ATOM 594 C C . GLY A 1 75 ? 38.526 2.193 8.554 1.00 16.88 105 GLY A C 1
ATOM 595 O O . GLY A 1 75 ? 38.214 1.956 9.762 1.00 17.52 105 GLY A O 1
ATOM 596 N N . ILE A 1 76 ? 38.345 3.366 7.949 1.00 15.04 106 ILE A N 1
ATOM 597 C CA . ILE A 1 76 ? 37.595 4.486 8.558 1.00 14.53 106 ILE A CA 1
ATOM 598 C C . ILE A 1 76 ? 36.104 4.224 8.371 1.00 14.44 106 ILE A C 1
ATOM 599 O O . ILE A 1 76 ? 35.675 4.173 7.232 1.00 14.81 106 ILE A O 1
ATOM 604 N N . ARG A 1 77 ? 35.386 4.074 9.476 1.00 14.58 107 ARG A N 1
ATOM 605 C CA . ARG A 1 77 ? 33.966 3.660 9.459 1.00 15.24 107 ARG A CA 1
ATOM 606 C C . ARG A 1 77 ? 33.038 4.744 9.979 1.00 14.00 107 ARG A C 1
ATOM 607 O O . ARG A 1 77 ? 31.838 4.546 9.921 1.00 13.33 107 ARG A O 1
ATOM 615 N N . TYR A 1 78 ? 33.570 5.851 10.475 1.00 13.52 108 TYR A N 1
ATOM 616 C CA . TYR A 1 78 ? 32.833 6.949 11.147 1.00 13.25 108 TYR A CA 1
ATOM 617 C C . TYR A 1 78 ? 33.345 8.273 10.636 1.00 13.00 108 TYR A C 1
ATOM 618 O O . TYR A 1 78 ? 34.532 8.375 10.330 1.00 13.19 108 TYR A O 1
ATOM 627 N N . LEU A 1 79 ? 32.433 9.224 10.523 1.00 11.86 109 LEU A N 1
ATOM 628 C CA . LEU A 1 79 ? 32.734 10.609 10.164 1.00 11.64 109 LEU A CA 1
ATOM 629 C C . LEU A 1 79 ? 32.073 11.512 11.192 1.00 11.54 109 LEU A C 1
ATOM 630 O O . LEU A 1 79 ? 30.845 11.500 11.293 1.00 11.24 109 LEU A O 1
ATOM 635 N N . LEU A 1 80 ? 32.864 12.305 11.898 1.00 11.02 110 LEU A N 1
ATOM 636 C CA . LEU A 1 80 ? 32.328 13.274 12.840 1.00 10.81 110 LEU A CA 1
ATOM 637 C C . LEU A 1 80 ? 31.862 14.467 12.027 1.00 10.66 110 LEU A C 1
ATOM 638 O O . LEU A 1 80 ? 32.566 14.857 11.060 1.00 10.77 110 LEU A O 1
ATOM 643 N N . VAL A 1 81 ? 30.702 14.997 12.375 1.00 10.11 111 VAL A N 1
ATOM 644 C CA . VAL A 1 81 ? 30.172 16.155 11.622 1.00 10.58 111 VAL A CA 1
ATOM 645 C C . VAL A 1 81 ? 29.653 17.236 12.554 1.00 10.89 111 VAL A C 1
ATOM 646 O O . VAL A 1 81 ? 28.970 16.921 13.556 1.00 10.67 111 VAL A O 1
ATOM 650 N N . ILE A 1 82 ? 29.919 18.470 12.151 1.00 11.33 112 ILE A N 1
ATOM 651 C CA . ILE A 1 82 ? 29.355 19.728 12.699 1.00 12.10 112 ILE A CA 1
ATOM 652 C C . ILE A 1 82 ? 29.759 19.961 14.163 1.00 13.23 112 ILE A C 1
ATOM 653 O O . ILE A 1 82 ? 29.094 19.465 15.079 1.00 12.53 112 ILE A O 1
ATOM 658 N N . ASN A 1 83 ? 30.790 20.783 14.338 1.00 12.26 113 ASN A N 1
ATOM 659 C CA . ASN A 1 83 ? 31.353 21.046 15.707 1.00 11.60 113 ASN A CA 1
ATOM 660 C C . ASN A 1 83 ? 30.602 22.168 16.417 1.00 11.55 113 ASN A C 1
ATOM 661 O O . ASN A 1 83 ? 30.919 23.323 16.163 1.00 12.31 113 ASN A O 1
ATOM 666 N N . GLU A 1 84 ? 29.660 21.848 17.301 1.00 11.44 114 GLU A N 1
ATOM 667 C CA . GLU A 1 84 ? 28.953 22.854 18.133 1.00 11.41 114 GLU A CA 1
ATOM 668 C C . GLU A 1 84 ? 28.256 23.875 17.264 1.00 11.48 114 GLU A C 1
ATOM 669 O O . GLU A 1 84 ? 28.572 25.068 17.279 1.00 10.98 114 GLU A O 1
ATOM 675 N N . PRO A 1 85 ? 27.213 23.466 16.504 1.00 11.20 115 PRO A N 1
ATOM 676 C CA . PRO A 1 85 ? 26.508 24.414 15.661 1.00 11.59 115 PRO A CA 1
ATOM 677 C C . PRO A 1 85 ? 25.835 25.543 16.411 1.00 12.25 115 PRO A C 1
ATOM 678 O O . PRO A 1 85 ? 25.673 26.636 15.858 1.00 12.79 115 PRO A O 1
ATOM 682 N N . ASN A 1 86 ? 25.417 25.280 17.651 1.00 11.24 116 ASN A N 1
ATOM 683 C CA . ASN A 1 86 ? 24.706 26.293 18.462 1.00 11.83 116 ASN A CA 1
ATOM 684 C C . ASN A 1 86 ? 25.698 27.186 19.211 1.00 11.77 116 ASN A C 1
ATOM 685 O O . ASN A 1 86 ? 25.247 27.872 20.106 1.00 12.20 116 ASN A O 1
ATOM 690 N N . LEU A 1 87 ? 26.990 27.122 18.923 1.00 12.27 117 LEU A N 1
ATOM 691 C CA . LEU A 1 87 ? 27.946 28.064 19.553 1.00 13.50 117 LEU A CA 1
ATOM 692 C C . LEU A 1 87 ? 28.384 29.010 18.428 1.00 14.21 117 LEU A C 1
ATOM 693 O O . LEU A 1 87 ? 28.895 28.534 17.391 1.00 12.85 117 LEU A O 1
ATOM 698 N N . VAL A 1 88 ? 28.265 30.302 18.658 1.00 14.49 118 VAL A N 1
ATOM 699 C CA . VAL A 1 88 ? 28.610 31.279 17.590 1.00 16.35 118 VAL A CA 1
ATOM 700 C C . VAL A 1 88 ? 30.114 31.259 17.307 1.00 17.27 118 VAL A C 1
ATOM 701 O O . VAL A 1 88 ? 30.504 31.544 16.129 1.00 17.28 118 VAL A O 1
ATOM 705 N N . ASP A 1 89 ? 30.945 30.918 18.297 1.00 17.43 119 ASP A N 1
ATOM 706 C CA . ASP A 1 89 ? 32.410 30.914 18.090 1.00 18.50 119 ASP A CA 1
ATOM 707 C C . ASP A 1 89 ? 32.867 29.569 17.525 1.00 17.46 119 ASP A C 1
ATOM 708 O O . ASP A 1 89 ? 34.091 29.389 17.325 1.00 19.07 119 ASP A O 1
ATOM 713 N N . GLN A 1 90 ? 31.972 28.617 17.308 1.00 14.81 120 GLN A N 1
ATOM 714 C CA . GLN A 1 90 ? 32.335 27.305 16.737 1.00 13.85 120 GLN A CA 1
ATOM 715 C C . GLN A 1 90 ? 31.642 27.177 15.358 1.00 13.97 120 GLN A C 1
ATOM 716 O O . GLN A 1 90 ? 31.675 28.155 14.587 1.00 14.40 120 GLN A O 1
ATOM 722 N N . ALA A 1 91 ? 31.026 26.043 15.027 1.00 13.37 121 ALA A N 1
ATOM 723 C CA . ALA A 1 91 ? 30.439 25.834 13.700 1.00 13.32 121 ALA A CA 1
ATOM 724 C C . ALA A 1 91 ? 29.424 26.939 13.388 1.00 14.11 121 ALA A C 1
ATOM 725 O O . ALA A 1 91 ? 29.303 27.319 12.178 1.00 15.58 121 ALA A O 1
ATOM 727 N N . ASN A 1 92 ? 28.663 27.425 14.387 1.00 13.70 122 ASN A N 1
ATOM 728 C CA . ASN A 1 92 ? 27.789 28.590 14.189 1.00 14.10 122 ASN A CA 1
ATOM 729 C C . ASN A 1 92 ? 26.857 28.302 13.011 1.00 14.01 122 ASN A C 1
ATOM 730 O O . ASN A 1 92 ? 26.792 29.109 12.057 1.00 14.08 122 ASN A O 1
ATOM 735 N N . MET A 1 93 ? 26.093 27.214 13.080 1.00 13.12 123 MET A N 1
ATOM 736 C CA . MET A 1 93 ? 25.158 26.848 11.968 1.00 13.68 123 MET A CA 1
ATOM 737 C C . MET A 1 93 ? 23.745 26.876 12.537 1.00 13.40 123 MET A C 1
ATOM 738 O O . MET A 1 93 ? 23.460 26.166 13.509 1.00 13.29 123 MET A O 1
ATOM 743 N N . THR A 1 94 ? 22.861 27.622 11.916 1.00 13.58 124 THR A N 1
ATOM 744 C CA . THR A 1 94 ? 21.437 27.556 12.291 1.00 13.94 124 THR A CA 1
ATOM 745 C C . THR A 1 94 ? 20.889 26.178 11.978 1.00 12.68 124 THR A C 1
ATOM 746 O O . THR A 1 94 ? 21.469 25.403 11.204 1.00 12.68 124 THR A O 1
ATOM 750 N N . PRO A 1 95 ? 19.744 25.803 12.583 1.00 12.78 125 PRO A N 1
ATOM 751 C CA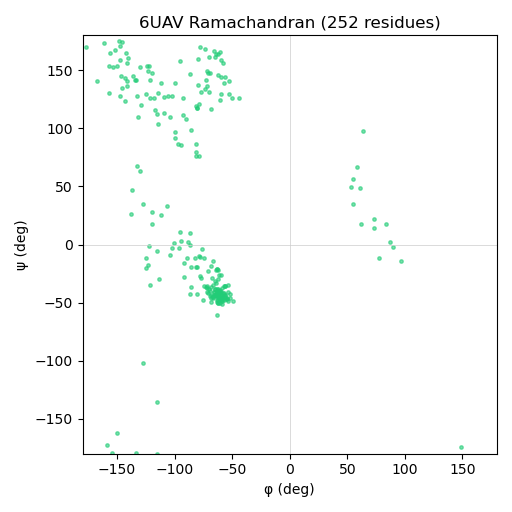 . PRO A 1 95 ? 19.101 24.533 12.200 1.00 12.32 125 PRO A CA 1
ATOM 752 C C . PRO A 1 95 ? 18.895 24.397 10.680 1.00 12.08 125 PRO A C 1
ATOM 753 O O . 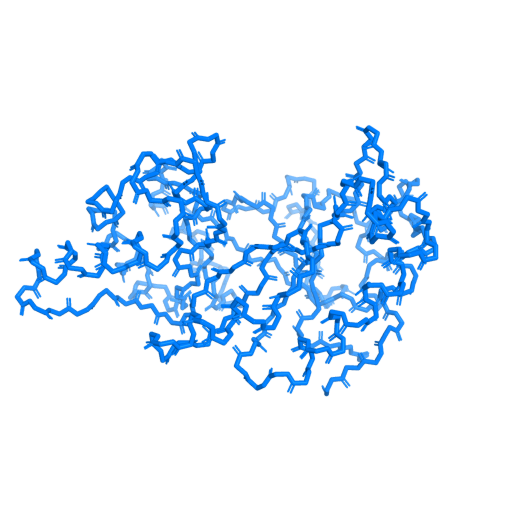PRO A 1 95 ? 19.155 23.301 10.127 1.00 11.84 125 PRO A O 1
ATOM 757 N N . GLN A 1 96 ? 18.460 25.466 10.031 1.00 12.88 126 GLN A N 1
ATOM 758 C CA . GLN A 1 96 ? 18.263 25.412 8.566 1.00 12.72 126 GLN A CA 1
ATOM 759 C C . GLN A 1 96 ? 19.605 25.199 7.867 1.00 12.82 126 GLN A C 1
ATOM 760 O O . GLN A 1 96 ? 19.661 24.437 6.855 1.00 12.70 126 GLN A O 1
ATOM 766 N N . ALA A 1 97 ? 20.649 25.911 8.305 1.00 13.22 127 ALA A N 1
ATOM 767 C CA . ALA A 1 97 ? 21.951 25.801 7.602 1.00 13.64 127 ALA A CA 1
ATOM 768 C C . ALA A 1 97 ? 22.421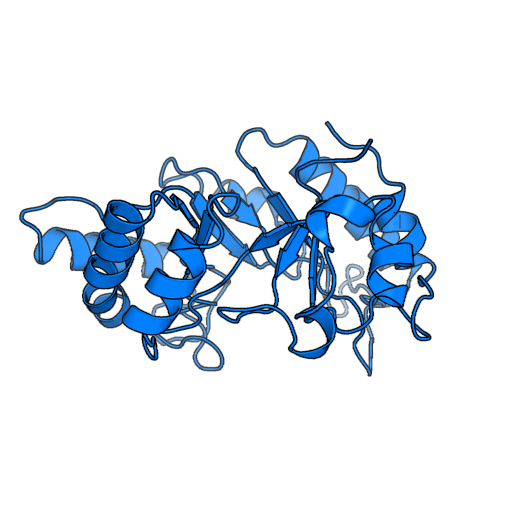 24.363 7.728 1.00 12.91 127 ALA A C 1
ATOM 769 O O . ALA A 1 97 ? 22.918 23.758 6.737 1.00 13.98 127 ALA A O 1
ATOM 771 N N . ALA A 1 98 ? 22.214 23.714 8.882 1.00 12.28 128 ALA A N 1
ATOM 772 C CA . ALA A 1 98 ? 22.666 22.326 9.040 1.00 12.13 128 ALA A CA 1
ATOM 773 C C . ALA A 1 98 ? 21.802 21.411 8.190 1.00 12.56 128 ALA A C 1
ATOM 774 O O . ALA A 1 98 ? 22.326 20.469 7.572 1.00 12.20 128 ALA A O 1
ATOM 776 N N . ALA A 1 99 ? 20.484 21.631 8.167 1.00 12.49 129 ALA A N 1
ATOM 777 C CA . ALA A 1 99 ? 19.594 20.857 7.291 1.00 13.08 129 ALA A CA 1
ATOM 778 C C . ALA A 1 99 ? 20.071 20.989 5.832 1.00 13.59 129 ALA A C 1
ATOM 779 O O . ALA A 1 99 ? 20.042 19.991 5.135 1.00 13.43 129 ALA A O 1
ATOM 781 N N . GLN A 1 100 ? 20.437 22.198 5.392 1.00 13.97 130 GLN A N 1
ATOM 782 C CA . GLN A 1 100 ? 20.893 22.414 3.992 1.00 15.43 130 GLN A CA 1
ATOM 783 C C . GLN A 1 100 ? 22.164 21.582 3.704 1.00 14.90 130 GLN A C 1
ATOM 784 O O . GLN A 1 100 ? 22.301 21.007 2.580 1.00 15.44 130 GLN A O 1
ATOM 790 N N . LEU A 1 101 ? 23.108 21.514 4.625 1.00 14.61 131 LEU A N 1
ATOM 791 C CA . LEU A 1 101 ? 24.358 20.719 4.462 1.00 14.12 131 LEU A CA 1
ATOM 792 C C . LEU A 1 101 ? 24.031 19.227 4.431 1.00 13.41 131 LEU A C 1
ATOM 793 O O . LEU A 1 101 ? 24.762 18.459 3.822 1.00 12.86 131 LEU A O 1
ATOM 798 N N . TRP A 1 102 ? 23.040 18.801 5.186 1.00 12.57 132 TRP A N 1
ATOM 799 C CA . TRP A 1 102 ? 22.963 17.380 5.605 1.00 11.95 132 TRP A CA 1
ATOM 800 C C . TRP A 1 102 ? 22.963 16.433 4.425 1.00 12.76 132 TRP A C 1
ATOM 801 O O . TRP A 1 102 ? 23.622 15.382 4.487 1.00 12.80 132 TRP A O 1
ATOM 812 N N . PRO A 1 103 ? 22.214 16.692 3.327 1.00 12.87 133 PRO A N 1
ATOM 813 C CA . PRO A 1 103 ? 22.189 15.739 2.196 1.00 13.26 133 PRO A CA 1
ATOM 814 C C . PRO A 1 103 ? 23.598 15.461 1.628 1.00 13.27 133 PRO A C 1
ATOM 815 O O . PRO A 1 103 ? 23.839 14.344 1.150 1.00 13.03 133 PRO A O 1
ATOM 819 N N . ARG A 1 104 ? 24.464 16.462 1.603 1.00 13.56 134 ARG A N 1
ATOM 820 C CA . ARG A 1 104 ? 25.906 16.298 1.206 1.00 14.49 134 ARG A CA 1
ATOM 821 C C . ARG A 1 104 ? 26.606 15.266 2.110 1.00 13.52 134 ARG A C 1
ATOM 822 O O . ARG A 1 104 ? 27.380 14.433 1.593 1.00 13.80 134 ARG A O 1
ATOM 830 N N . LEU A 1 105 ? 26.344 15.299 3.420 1.00 12.77 135 LEU A N 1
ATOM 831 C CA . LEU A 1 105 ? 26.888 14.325 4.396 1.00 12.42 135 LEU A CA 1
ATOM 832 C C . LEU A 1 105 ? 26.262 12.968 4.162 1.00 12.79 135 LEU A C 1
ATOM 833 O O . LEU A 1 105 ? 26.983 11.955 4.228 1.00 13.63 135 LEU A O 1
ATOM 838 N N . GLU A 1 106 ? 24.942 12.910 3.952 1.00 12.59 136 GLU A N 1
ATOM 839 C CA . GLU A 1 106 ? 24.280 11.629 3.656 1.00 12.46 136 GLU A CA 1
ATOM 840 C C . GLU A 1 106 ? 24.866 11.042 2.376 1.00 12.85 136 GLU A C 1
ATOM 841 O O . GLU A 1 106 ? 24.933 9.772 2.239 1.00 12.40 136 GLU A O 1
ATOM 847 N N . GLN A 1 107 ? 25.119 11.872 1.380 1.00 13.38 137 GLN A N 1
ATOM 848 C CA . GLN A 1 107 ? 25.706 11.397 0.118 1.00 14.61 137 GLN A CA 1
ATOM 849 C C . GLN A 1 107 ? 27.090 10.797 0.436 1.00 13.62 137 GLN A C 1
ATOM 850 O O . GLN A 1 107 ? 27.436 9.686 -0.055 1.00 14.60 137 GLN A O 1
ATOM 856 N N . ILE A 1 108 ? 27.895 11.489 1.224 1.00 13.56 138 ILE A N 1
ATOM 857 C CA . ILE A 1 108 ? 29.270 10.992 1.579 1.00 14.04 138 ILE A CA 1
ATOM 858 C C . ILE A 1 108 ? 29.115 9.650 2.322 1.00 13.83 138 ILE A C 1
ATOM 859 O O . ILE A 1 108 ? 29.813 8.687 1.984 1.00 14.40 138 ILE A O 1
ATOM 864 N N . SER A 1 109 ? 28.126 9.536 3.202 1.00 13.13 139 SER A N 1
ATOM 865 C CA . SER A 1 109 ? 27.832 8.255 3.891 1.00 13.10 139 SER A CA 1
ATOM 866 C C . SER A 1 109 ? 27.480 7.166 2.895 1.00 13.50 139 SER A C 1
ATOM 867 O O . SER A 1 109 ? 28.038 6.053 3.030 1.00 14.16 139 SER A O 1
ATOM 870 N N . ALA A 1 110 ? 26.590 7.415 1.924 1.00 13.70 140 ALA A N 1
ATOM 871 C CA . ALA A 1 110 ? 26.191 6.388 0.935 1.00 14.61 140 ALA A CA 1
ATOM 872 C C . ALA A 1 110 ? 27.375 5.979 0.053 1.00 14.57 140 ALA A C 1
ATOM 873 O O . ALA A 1 110 ? 27.524 4.787 -0.201 1.00 14.75 140 ALA A O 1
ATOM 875 N N . GLN A 1 111 ? 28.221 6.953 -0.316 1.00 13.85 141 GLN A N 1
ATOM 876 C CA . GLN A 1 111 ? 29.296 6.739 -1.305 1.00 14.93 141 GLN A CA 1
ATOM 877 C C . GLN A 1 111 ? 30.518 6.068 -0.654 1.00 14.79 141 GLN A C 1
ATOM 878 O O . GLN A 1 111 ? 31.304 5.487 -1.357 1.00 15.08 141 GLN A O 1
ATOM 884 N N . THR A 1 112 ? 30.648 6.133 0.659 1.00 14.20 142 THR A N 1
ATOM 885 C CA . THR A 1 112 ? 31.868 5.647 1.357 1.00 14.47 142 THR A CA 1
ATOM 886 C C . THR A 1 112 ? 31.556 4.612 2.445 1.00 15.18 142 THR A C 1
ATOM 887 O O . THR A 1 112 ? 32.495 3.863 2.838 1.00 16.86 142 THR A O 1
ATOM 891 N N . GLY A 1 113 ? 30.323 4.564 2.925 1.00 14.98 143 GLY A N 1
ATOM 892 C CA . GLY A 1 113 ? 29.914 3.613 3.976 1.00 15.07 143 GLY A CA 1
ATOM 893 C C . GLY A 1 113 ? 30.096 4.158 5.384 1.00 14.62 143 GLY A C 1
ATOM 894 O O . GLY A 1 113 ? 29.650 3.482 6.344 1.00 14.99 143 GLY A O 1
ATOM 895 N N . VAL A 1 114 ? 30.624 5.371 5.574 1.00 14.28 144 VAL A N 1
ATOM 896 C CA . VAL A 1 114 ? 30.895 5.870 6.952 1.00 13.92 144 VAL A CA 1
ATOM 897 C C . VAL A 1 114 ? 29.563 6.168 7.642 1.00 13.61 144 VAL A C 1
ATOM 898 O O . VAL A 1 114 ? 28.628 6.656 6.968 1.00 14.77 144 VAL A O 1
ATOM 902 N N . LYS A 1 115 ? 29.508 5.982 8.957 1.00 13.72 145 LYS A N 1
ATOM 903 C CA . LYS A 1 115 ? 28.324 6.348 9.779 1.00 13.70 145 LYS A CA 1
ATOM 904 C C . LYS A 1 115 ? 28.516 7.814 10.144 1.00 12.51 145 LYS A C 1
ATOM 905 O O . LYS A 1 115 ? 29.719 8.277 10.276 1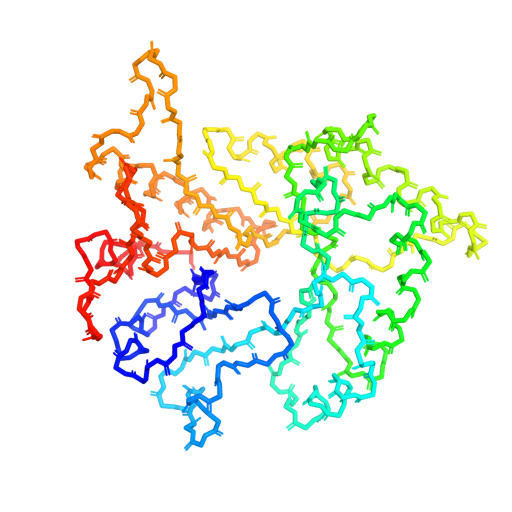.00 12.47 145 LYS A O 1
ATOM 911 N N . LEU A 1 116 ? 27.441 8.546 10.257 1.00 11.44 146 LEU A N 1
ATOM 912 C CA . LEU A 1 116 ? 27.527 9.970 10.592 1.00 10.75 146 LEU A CA 1
ATOM 913 C C . LEU A 1 116 ? 27.414 10.099 12.113 1.00 10.65 146 LEU A C 1
ATOM 914 O O . LEU A 1 116 ? 26.425 9.679 12.680 1.00 10.78 146 LEU A O 1
ATOM 919 N N . VAL A 1 117 ? 28.396 10.766 12.722 1.00 10.85 147 VAL A N 1
ATOM 920 C CA . VAL A 1 117 ? 28.466 11.023 14.173 1.00 10.59 147 VAL A CA 1
ATOM 921 C C . VAL A 1 117 ? 28.351 12.523 14.388 1.00 10.75 147 VAL A C 1
ATOM 922 O O . VAL A 1 117 ? 29.329 13.247 14.236 1.00 11.22 147 VAL A O 1
ATOM 926 N N . GLY A 1 118 ? 27.201 12.984 14.825 1.00 10.88 148 GLY A N 1
ATOM 927 C CA . GLY A 1 118 ? 27.015 14.423 15.035 1.00 10.59 148 GLY A CA 1
ATOM 928 C C . GLY A 1 118 ? 25.560 14.782 14.774 1.00 11.36 148 GLY A C 1
ATOM 929 O O . GLY A 1 118 ? 24.759 13.904 14.515 1.00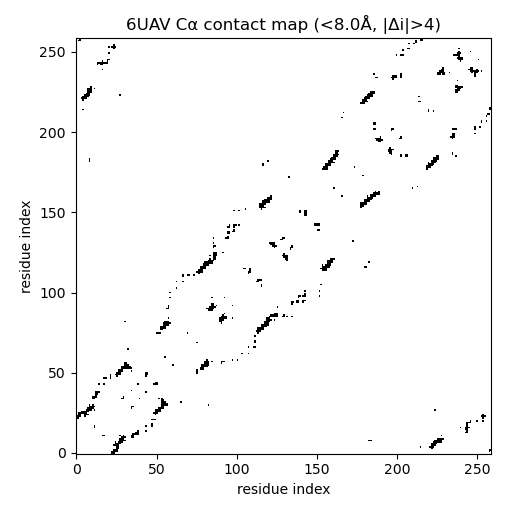 11.72 148 GLY A O 1
ATOM 930 N N . PRO A 1 119 ? 25.188 16.066 14.791 1.00 10.79 149 PRO A N 1
ATOM 931 C CA . PRO A 1 119 ? 26.067 17.153 15.168 1.00 10.83 149 PRO A CA 1
ATOM 932 C C . PRO A 1 119 ? 26.595 16.996 16.607 1.00 10.82 149 PRO A C 1
ATOM 933 O O . PRO A 1 119 ? 25.955 16.365 17.409 1.00 11.27 149 PRO A O 1
ATOM 937 N N . ALA A 1 120 ? 27.703 17.664 16.879 1.00 11.26 150 ALA A N 1
ATOM 938 C CA . ALA A 1 120 ? 28.329 17.695 18.229 1.00 11.07 150 ALA A CA 1
ATOM 939 C C . ALA A 1 120 ? 27.752 18.864 18.988 1.00 10.59 150 ALA A C 1
ATOM 940 O O . ALA A 1 120 ? 28.044 20.043 18.644 1.00 10.16 150 ALA A O 1
ATOM 942 N N . MET A 1 121 ? 26.906 18.550 19.969 1.00 10.24 151 MET A N 1
ATOM 943 C CA . MET A 1 121 ? 26.163 19.536 20.744 1.00 10.47 151 MET A CA 1
ATOM 944 C C . MET A 1 121 ? 26.884 19.890 22.048 1.00 11.42 151 MET A C 1
ATOM 945 O O . MET A 1 121 ? 27.747 19.147 22.538 1.00 10.90 151 MET A O 1
ATOM 950 N N . ASN A 1 122 ? 26.508 21.068 22.534 1.00 11.99 152 ASN A N 1
ATOM 951 C CA . ASN A 1 122 ? 26.894 21.586 23.867 1.00 11.97 152 ASN A CA 1
ATOM 952 C C . ASN A 1 122 ? 25.789 22.574 24.288 1.00 11.89 152 ASN A C 1
ATOM 953 O O . ASN A 1 122 ? 24.822 22.794 23.499 1.00 11.86 152 ASN A O 1
ATOM 958 N N . TRP A 1 123 ? 25.911 23.191 25.464 1.00 11.48 153 TRP A N 1
ATOM 959 C CA . TRP A 1 123 ? 25.054 24.331 25.826 1.00 13.48 153 TRP A CA 1
ATOM 960 C C . TRP A 1 123 ? 25.577 25.523 25.089 1.00 13.56 153 TRP A C 1
ATOM 961 O O . TRP A 1 123 ? 26.790 25.705 25.131 1.00 14.31 153 TRP A O 1
ATOM 972 N N . GLY A 1 124 ? 24.695 26.275 24.419 1.00 13.94 154 GLY A N 1
ATOM 973 C CA . GLY A 1 124 ? 25.106 27.164 23.340 1.00 13.89 154 GLY A CA 1
ATOM 974 C C . GLY A 1 124 ? 24.889 28.622 23.635 1.00 14.02 154 GLY A C 1
ATOM 975 O O . GLY A 1 124 ? 24.409 28.988 24.742 1.00 14.85 154 GLY A O 1
ATOM 976 N N . THR A 1 125 ? 25.273 29.388 22.634 1.00 13.34 155 THR A N 1
ATOM 977 C CA . THR A 1 125 ? 25.242 30.875 22.623 1.00 14.03 155 THR A CA 1
ATOM 978 C C . THR A 1 125 ? 24.406 31.388 21.457 1.00 13.81 155 THR A C 1
ATOM 979 O O . THR A 1 125 ? 24.042 32.583 21.454 1.00 14.98 155 THR A O 1
ATOM 983 N N . MET A 1 126 ? 24.120 30.583 20.448 1.00 14.21 156 MET A N 1
ATOM 984 C CA . MET A 1 126 ? 23.310 31.042 19.304 1.00 15.22 156 MET A CA 1
ATOM 985 C C . MET A 1 126 ? 21.930 31.483 19.814 1.00 15.67 156 MET A C 1
ATOM 986 O O . MET A 1 126 ? 21.287 30.776 20.596 1.00 15.20 156 MET A O 1
ATOM 991 N N . THR A 1 127 ? 21.491 32.677 19.429 1.00 16.03 157 THR A N 1
ATOM 992 C CA . THR A 1 127 ? 20.178 33.209 19.832 1.00 16.56 157 THR A CA 1
ATOM 993 C C . THR A 1 127 ? 19.079 32.157 19.710 1.00 15.79 157 THR A C 1
ATOM 994 O O . THR A 1 127 ? 18.868 31.624 18.602 1.00 14.95 157 THR A O 1
ATOM 998 N N . GLY A 1 128 ? 18.339 31.938 20.805 1.00 15.77 158 GLY A N 1
ATOM 999 C CA . GLY A 1 128 ? 17.224 30.968 20.846 1.00 15.36 158 GLY A CA 1
ATOM 1000 C C . GLY A 1 128 ? 17.672 29.526 20.959 1.00 14.70 158 GLY A C 1
ATOM 1001 O O . GLY A 1 128 ? 16.777 28.659 21.278 1.00 14.50 158 GLY A O 1
ATOM 1002 N N . TYR A 1 129 ? 18.977 29.219 20.779 1.00 14.18 159 TYR A N 1
ATOM 1003 C CA . TYR A 1 129 ? 19.380 27.795 20.650 1.00 14.16 159 TYR A CA 1
ATOM 1004 C C . TYR A 1 129 ? 20.503 27.459 21.648 1.00 14.39 159 TYR A C 1
ATOM 1005 O O . TYR A 1 129 ? 21.273 26.500 21.407 1.00 14.39 159 TYR A O 1
ATOM 1014 N N . GLY A 1 130 ? 20.470 28.077 22.828 1.00 14.65 160 GLY A N 1
ATOM 1015 C CA . GLY A 1 130 ? 21.364 27.643 23.933 1.00 14.52 160 GLY A CA 1
ATOM 1016 C C . GLY A 1 130 ? 21.127 26.169 24.250 1.00 14.24 160 GLY A C 1
ATOM 1017 O O . GLY A 1 130 ? 22.094 25.404 24.529 1.00 13.84 160 GLY A O 1
ATOM 1018 N N . ASP A 1 131 ? 19.872 25.765 24.267 1.00 14.02 161 ASP A N 1
ATOM 1019 C CA . ASP A 1 131 ? 19.477 24.404 24.666 1.00 14.09 161 ASP A CA 1
ATOM 1020 C C . ASP A 1 131 ? 19.691 23.514 23.461 1.00 13.77 161 ASP A C 1
ATOM 1021 O O . ASP A 1 131 ? 19.041 23.743 22.428 1.00 14.07 161 ASP A O 1
ATOM 1026 N N . PRO A 1 132 ? 20.553 22.488 23.533 1.00 12.60 162 PRO A N 1
ATOM 1027 C CA . PRO A 1 132 ? 20.789 21.638 22.366 1.00 12.53 162 PRO A CA 1
ATOM 1028 C C . PRO A 1 132 ? 19.536 20.903 21.906 1.00 12.14 162 PRO A C 1
ATOM 1029 O O . PRO A 1 132 ? 19.448 20.508 20.725 1.00 12.12 162 PRO A O 1
ATOM 1033 N N . VAL A 1 133 ? 18.574 20.747 22.797 1.00 12.27 163 VAL A N 1
ATOM 1034 C CA . VAL A 1 133 ? 17.280 20.116 22.470 1.00 12.52 163 VAL A CA 1
ATOM 1035 C C . VAL A 1 133 ? 16.535 21.039 21.530 1.00 12.55 163 VAL A C 1
ATOM 1036 O O . VAL A 1 133 ? 15.912 20.576 20.572 1.00 12.38 163 VAL A O 1
ATOM 1040 N N . ALA A 1 134 ? 16.542 22.335 21.796 1.00 12.21 164 ALA A N 1
ATOM 1041 C CA . ALA A 1 134 ? 15.830 23.272 20.907 1.00 12.10 164 ALA A CA 1
ATOM 1042 C C . ALA A 1 134 ? 16.523 23.239 19.555 1.00 11.68 164 ALA A C 1
ATOM 1043 O O . ALA A 1 134 ? 15.824 23.221 18.525 1.00 11.27 164 ALA A O 1
ATOM 1045 N N . TRP A 1 135 ? 17.839 23.252 19.521 1.00 10.93 165 TRP A N 1
ATOM 1046 C CA . TRP A 1 135 ? 18.562 23.252 18.224 1.00 10.46 165 TRP A CA 1
ATOM 1047 C C . TRP A 1 135 ? 18.250 21.953 17.474 1.00 10.33 165 TRP A C 1
ATOM 1048 O O . TRP A 1 135 ? 17.887 22.018 16.276 1.00 10.95 165 TRP A O 1
ATOM 1059 N N . LEU A 1 136 ? 18.368 20.811 18.116 1.00 10.98 166 LEU A N 1
ATOM 1060 C CA . LEU A 1 136 ? 18.148 19.520 17.433 1.00 11.13 166 LEU A CA 1
ATOM 1061 C C . LEU A 1 136 ? 16.701 19.367 17.003 1.00 11.72 166 LEU A C 1
ATOM 1062 O O . LEU A 1 136 ? 16.491 18.857 15.890 1.00 12.00 166 LEU A O 1
ATOM 1067 N N . ASP A 1 137 ? 15.718 19.765 17.812 1.00 11.97 167 ASP A N 1
ATOM 1068 C CA . ASP A 1 137 ? 14.306 19.731 17.388 1.00 12.56 167 ASP A CA 1
ATOM 1069 C C . ASP A 1 137 ? 14.159 20.497 16.072 1.00 12.20 167 ASP A C 1
ATOM 1070 O O . ASP A 1 137 ? 13.488 19.991 15.125 1.00 12.65 167 ASP A O 1
ATOM 1075 N N . ALA A 1 138 ? 14.716 21.696 16.033 1.00 12.05 168 ALA A N 1
ATOM 1076 C CA . ALA A 1 138 ? 14.560 22.578 14.867 1.00 11.84 168 ALA A CA 1
ATOM 1077 C C . ALA A 1 138 ? 15.259 21.970 13.654 1.00 11.94 168 ALA A C 1
ATOM 1078 O O . ALA A 1 138 ? 14.709 22.073 12.534 1.00 11.77 168 ALA A O 1
ATOM 1080 N N . PHE A 1 139 ? 16.453 21.392 13.856 1.00 11.57 169 PHE A N 1
ATOM 1081 C CA . PHE A 1 139 ? 17.217 20.755 12.755 1.00 11.47 169 PHE A CA 1
ATOM 1082 C C . PHE A 1 139 ? 16.423 19.575 12.210 1.00 11.42 169 PHE A C 1
ATOM 1083 O O . PHE A 1 139 ? 16.251 19.481 10.964 1.00 11.30 169 PHE A O 1
ATOM 1091 N N . TYR A 1 140 ? 15.874 18.740 13.077 1.00 11.54 170 TYR A N 1
ATOM 1092 C CA . TYR A 1 140 ? 15.013 17.620 12.637 1.00 11.86 170 TYR A CA 1
ATOM 1093 C C . TYR A 1 140 ? 13.799 18.156 11.848 1.00 12.33 170 TYR A C 1
ATOM 1094 O O . TYR A 1 140 ? 13.486 17.674 10.760 1.00 12.63 170 TYR A O 1
ATOM 1103 N N . ALA A 1 141 ? 13.161 19.222 12.323 1.00 11.97 171 ALA A N 1
ATOM 1104 C CA . ALA A 1 141 ? 11.957 19.769 11.662 1.00 12.58 171 ALA A CA 1
ATOM 1105 C C . ALA A 1 141 ? 12.344 20.380 10.300 1.00 11.92 171 ALA A C 1
ATOM 1106 O O . ALA A 1 141 ? 11.547 20.264 9.371 1.00 11.68 171 ALA A O 1
ATOM 1108 N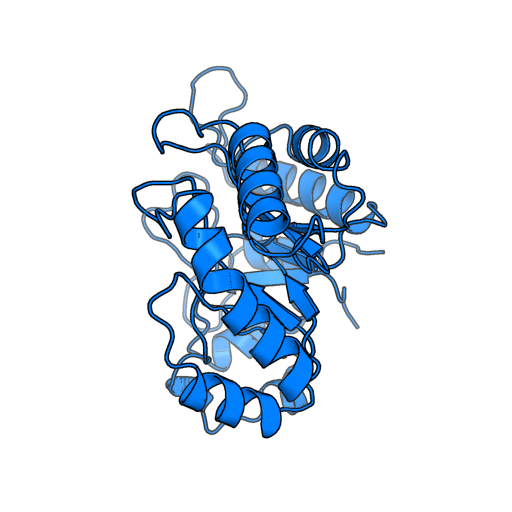 N . ALA A 1 142 ? 13.524 21.018 10.214 1.00 11.87 172 ALA A N 1
ATOM 1109 C CA . ALA A 1 142 ? 13.990 21.670 8.971 1.00 11.88 172 ALA A CA 1
ATOM 1110 C C . ALA A 1 142 ? 14.289 20.578 7.950 1.00 12.25 172 ALA A C 1
ATOM 1111 O O . ALA A 1 142 ? 13.871 20.659 6.784 1.00 13.08 172 ALA A O 1
ATOM 1113 N N . TYR A 1 143 ? 15.042 19.570 8.356 1.00 12.34 173 TYR A N 1
ATOM 1114 C CA . TYR A 1 143 ? 15.398 18.469 7.435 1.00 12.45 173 TYR A CA 1
ATOM 1115 C C . TYR A 1 143 ? 14.109 17.784 6.971 1.00 12.76 173 TYR A C 1
ATOM 1116 O O . TYR A 1 143 ? 13.891 17.574 5.755 1.00 12.46 173 TYR A O 1
ATOM 1125 N N . ALA A 1 144 ? 13.194 17.402 7.891 1.00 11.68 174 ALA A N 1
ATOM 1126 C CA . ALA A 1 144 ? 11.981 16.652 7.535 1.00 11.98 174 ALA A CA 1
ATOM 1127 C C . ALA A 1 144 ? 11.134 17.490 6.569 1.00 12.12 174 ALA A C 1
ATOM 1128 O O . ALA A 1 144 ? 10.594 16.943 5.638 1.00 12.53 174 ALA A O 1
ATOM 1130 N N . SER A 1 145 ? 11.037 18.801 6.771 1.00 12.19 175 SER A N 1
ATOM 1131 C CA . SER A 1 145 ? 10.331 19.717 5.859 1.00 12.46 175 SER A CA 1
ATOM 1132 C C . SER A 1 145 ? 10.855 19.589 4.412 1.00 13.06 175 SER A C 1
ATOM 1133 O O . SER A 1 145 ? 10.035 19.564 3.439 1.00 13.40 175 SER A O 1
ATOM 1136 N N . ALA A 1 146 ? 12.177 19.572 4.272 1.00 13.00 176 ALA A N 1
ATOM 1137 C CA . ALA A 1 146 ? 12.825 19.537 2.940 1.00 13.74 176 ALA A CA 1
ATOM 1138 C C . ALA A 1 146 ? 12.798 18.140 2.304 1.00 14.62 176 ALA A C 1
ATOM 1139 O O . ALA A 1 146 ? 13.183 18.067 1.093 1.00 15.03 176 ALA A O 1
ATOM 1141 N N . HIS A 1 147 ? 12.424 17.075 3.024 1.00 15.06 177 HIS A N 1
ATOM 1142 C CA . HIS A 1 147 ? 12.551 15.677 2.518 1.00 15.90 177 HIS A CA 1
ATOM 1143 C C . HIS A 1 147 ? 11.301 14.852 2.837 1.00 17.31 177 HIS A C 1
ATOM 1144 O O . HIS A 1 147 ? 11.466 13.651 3.280 1.00 17.89 177 HIS A O 1
ATOM 1151 N N . GLN A 1 148 ? 10.127 15.419 2.575 1.00 19.77 178 GLN A N 1
ATOM 1152 C CA . GLN A 1 148 ? 8.819 14.687 2.603 1.00 21.81 178 GLN A CA 1
ATOM 1153 C C . GLN A 1 148 ? 8.647 14.006 3.972 1.00 21.01 178 GLN A C 1
ATOM 1154 O O . GLN A 1 148 ? 8.093 12.889 4.023 1.00 21.79 178 GLN A O 1
ATOM 1160 N N . GLY A 1 149 ? 9.126 14.633 5.039 1.00 19.21 179 GLY A N 1
ATOM 1161 C CA . GLY A 1 149 ? 8.896 14.138 6.415 1.00 19.39 179 GLY A CA 1
ATOM 1162 C C . GLY A 1 149 ? 9.924 13.121 6.871 1.00 18.84 179 GLY A C 1
ATOM 1163 O O . GLY A 1 149 ? 9.854 12.705 8.025 1.00 18.78 179 GLY A O 1
ATOM 1164 N N . ARG A 1 150 ? 10.937 12.811 6.051 1.00 18.30 180 ARG A N 1
ATOM 1165 C CA . ARG A 1 150 ? 12.031 11.876 6.455 1.00 18.55 180 ARG A CA 1
ATOM 1166 C C . ARG A 1 150 ? 12.947 12.570 7.498 1.00 17.34 180 ARG A C 1
ATOM 1167 O O . ARG A 1 150 ? 13.284 13.764 7.350 1.00 18.07 180 ARG A O 1
ATOM 1175 N N . ASP A 1 151 ? 13.330 11.865 8.553 1.00 17.25 181 ASP A N 1
ATOM 1176 C CA . ASP A 1 151 ? 14.316 12.357 9.535 1.00 16.98 181 ASP A CA 1
ATOM 1177 C C . ASP A 1 151 ? 15.712 12.367 8.916 1.00 15.33 181 ASP A C 1
ATOM 1178 O O . ASP A 1 151 ? 15.998 11.512 8.105 1.00 14.82 181 ASP A O 1
ATOM 1183 N N . PRO A 1 152 ? 16.594 13.286 9.338 1.00 14.52 182 PRO A N 1
ATOM 1184 C CA . PRO A 1 152 ? 17.998 13.276 8.902 1.00 14.47 182 PRO A CA 1
ATOM 1185 C C . PRO A 1 152 ? 18.657 11.981 9.364 1.00 14.84 182 PRO A C 1
ATOM 1186 O O . PRO A 1 152 ? 18.296 11.437 10.439 1.00 15.09 182 PRO A O 1
ATOM 1190 N N . GLN A 1 153 ? 19.586 11.463 8.550 1.00 14.49 183 GLN A N 1
ATOM 1191 C CA . GLN A 1 153 ? 20.365 10.278 8.979 1.00 14.24 183 GLN A CA 1
ATOM 1192 C C . GLN A 1 153 ? 21.281 10.698 10.125 1.00 13.84 183 GLN A C 1
ATOM 1193 O O . GLN A 1 153 ? 22.126 11.567 9.921 1.00 13.74 183 GLN A O 1
ATOM 1199 N N . ILE A 1 154 ? 21.078 10.122 11.287 1.00 13.50 184 ILE A N 1
ATOM 1200 C CA . ILE A 1 154 ? 21.962 10.347 12.455 1.00 13.42 184 ILE A CA 1
ATOM 1201 C C . ILE A 1 154 ? 22.267 8.965 12.978 1.00 13.38 184 ILE A C 1
ATOM 1202 O O . ILE A 1 154 ? 21.357 8.293 13.465 1.00 13.46 184 ILE A O 1
ATOM 1207 N N . ASP A 1 155 ? 23.498 8.519 12.811 1.00 12.94 185 ASP A N 1
ATOM 1208 C CA . ASP A 1 155 ? 23.919 7.192 13.322 1.00 13.46 185 ASP A CA 1
ATOM 1209 C C . ASP A 1 155 ? 24.231 7.330 14.824 1.00 13.24 185 ASP A C 1
ATOM 1210 O O . ASP A 1 155 ? 23.765 6.444 15.618 1.00 14.81 185 ASP A O 1
ATOM 1215 N N . TYR A 1 156 ? 24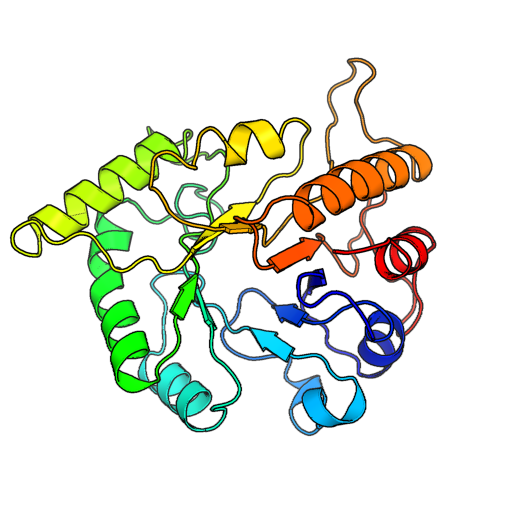.919 8.401 15.201 1.00 12.93 186 TYR A N 1
ATOM 1216 C CA . TYR A 1 156 ? 25.238 8.720 16.618 1.00 11.94 186 TYR A CA 1
ATOM 1217 C C . TYR A 1 156 ? 25.109 10.206 16.733 1.00 11.46 186 TYR A C 1
ATOM 1218 O O . TYR A 1 156 ? 25.616 10.871 15.828 1.00 10.77 186 TYR A O 1
ATOM 1227 N N . LEU A 1 157 ? 24.564 10.684 17.835 1.00 10.90 187 LEU A N 1
ATOM 1228 C CA . LEU A 1 157 ? 24.725 12.106 18.198 1.00 10.90 187 LEU A CA 1
ATOM 1229 C C . LEU A 1 157 ? 26.109 12.276 18.830 1.00 11.50 187 LEU A C 1
ATOM 1230 O O . LEU A 1 157 ? 26.704 11.297 19.307 1.00 10.89 187 LEU A O 1
ATOM 1235 N N . ALA A 1 158 ? 26.618 13.495 18.857 1.00 10.16 188 ALA A N 1
ATOM 1236 C CA . ALA A 1 158 ? 27.888 13.772 19.551 1.00 10.21 188 ALA A CA 1
ATOM 1237 C C . ALA A 1 158 ? 27.597 14.840 20.596 1.00 10.95 188 ALA A C 1
ATOM 1238 O O . ALA A 1 158 ? 26.672 15.633 20.430 1.00 11.64 188 ALA A O 1
ATOM 1240 N N . PHE A 1 159 ? 28.406 14.847 21.650 1.00 10.79 189 PHE A N 1
ATOM 1241 C CA . PHE A 1 159 ? 28.188 15.773 22.757 1.00 10.87 189 PHE A CA 1
ATOM 1242 C C . PHE A 1 159 ? 29.536 16.183 23.334 1.00 10.50 189 PHE A C 1
ATOM 1243 O O . PHE A 1 159 ? 30.459 15.381 23.372 1.00 11.66 189 PHE A O 1
ATOM 1251 N N . HIS A 1 160 ? 29.622 17.433 23.775 1.00 10.70 190 HIS A N 1
ATOM 1252 C CA . HIS A 1 160 ? 30.744 18.013 24.510 1.00 10.55 190 HIS A CA 1
ATOM 1253 C C . HIS A 1 160 ? 30.235 18.534 25.846 1.00 11.43 190 HIS A C 1
ATOM 1254 O O . HIS A 1 160 ? 29.137 19.103 25.896 1.00 10.65 190 HIS A O 1
ATOM 1261 N N . TRP A 1 161 ? 31.021 18.363 26.906 1.00 11.60 191 TRP A N 1
ATOM 1262 C CA . TRP A 1 161 ? 30.574 18.823 28.230 1.00 12.28 191 TRP A CA 1
ATOM 1263 C C . TRP A 1 161 ? 31.807 19.042 29.112 1.00 12.16 191 TRP A C 1
ATOM 1264 O O . TRP A 1 161 ? 32.655 18.153 29.180 1.00 12.92 191 TRP A O 1
ATOM 1275 N N . TYR A 1 162 ? 31.845 20.210 29.746 1.00 12.77 192 TYR A N 1
ATOM 1276 C CA . TYR A 1 162 ? 32.964 20.681 30.600 1.00 12.79 192 TYR A CA 1
ATOM 1277 C C . TYR A 1 162 ? 32.534 20.951 32.056 1.00 13.14 192 TYR A C 1
ATOM 1278 O O . TYR A 1 162 ? 33.066 21.827 32.727 1.00 13.05 192 TYR A O 1
ATOM 1287 N N . ASP A 1 163 ? 31.504 20.252 32.553 1.00 13.96 193 ASP A N 1
ATOM 1288 C CA . ASP A 1 163 ? 30.926 20.548 33.890 1.00 14.49 193 ASP A CA 1
ATOM 1289 C C . ASP A 1 163 ? 30.428 19.244 34.468 1.00 14.01 193 ASP A C 1
ATOM 1290 O O . ASP A 1 163 ? 30.537 18.182 33.849 1.00 13.77 193 ASP A O 1
ATOM 1295 N N . TYR A 1 164 ? 29.965 19.334 35.710 1.00 14.79 194 TYR A N 1
ATOM 1296 C CA . TYR A 1 164 ? 29.202 18.235 36.317 1.00 15.22 194 TYR A CA 1
ATOM 1297 C C . TYR A 1 164 ? 27.908 17.999 35.519 1.00 15.23 194 TYR A C 1
ATOM 1298 O O . TYR A 1 164 ? 27.521 18.831 34.671 1.00 14.46 194 TYR A O 1
ATOM 1307 N N . GLY A 1 165 ? 27.300 16.835 35.766 1.00 15.74 195 GLY A N 1
ATOM 1308 C CA . GLY A 1 165 ? 25.988 16.471 35.202 1.00 15.71 195 GLY A CA 1
ATOM 1309 C C . GLY A 1 165 ? 26.054 15.906 33.807 1.00 15.20 195 GLY A C 1
ATOM 1310 O O . GLY A 1 165 ? 24.951 15.853 33.134 1.00 15.35 195 GLY A O 1
ATOM 1311 N N . LEU A 1 166 ? 27.208 15.450 33.344 1.00 14.37 196 LEU A N 1
ATOM 1312 C CA . LEU A 1 166 ? 27.244 14.867 31.988 1.00 14.17 196 LEU A CA 1
ATOM 1313 C C . LEU A 1 166 ? 26.204 13.733 31.828 1.00 14.59 196 LEU A C 1
ATOM 1314 O O . LEU A 1 166 ? 25.474 13.705 30.813 1.00 13.58 196 LEU A O 1
ATOM 1319 N N . SER A 1 167 ? 26.088 12.787 32.760 1.00 15.41 197 SER A N 1
ATOM 1320 C CA . SER A 1 167 ? 25.083 11.698 32.654 1.00 15.94 197 SER A CA 1
ATOM 1321 C C . SER A 1 167 ? 23.661 12.289 32.500 1.00 15.79 197 SER A C 1
ATOM 1322 O O . SER A 1 167 ? 22.885 11.762 31.709 1.00 15.84 197 SER A O 1
ATOM 1325 N N . SER A 1 168 ? 23.355 13.418 33.147 1.00 16.00 198 SER A N 1
ATOM 1326 C CA . SER A 1 168 ? 22.010 14.029 33.131 1.00 16.14 198 SER A CA 1
ATOM 1327 C C . SER A 1 168 ? 21.785 14.626 31.726 1.00 15.64 198 SER A C 1
ATOM 1328 O O . SER A 1 168 ? 20.653 14.500 31.180 1.00 15.11 198 SER A O 1
ATOM 1331 N N . MET A 1 169 ? 22.842 15.160 31.110 1.00 14.64 199 MET A N 1
ATOM 1332 C CA . MET A 1 169 ? 22.719 15.741 29.769 1.00 14.47 199 MET A CA 1
ATOM 1333 C C . MET A 1 169 ? 22.533 14.586 28.755 1.00 14.29 199 MET A C 1
ATOM 1334 O O . MET A 1 169 ? 21.723 14.716 27.823 1.00 13.22 199 MET A O 1
ATOM 1339 N N . LEU A 1 170 ? 23.245 13.473 28.896 1.00 14.19 200 LEU A N 1
ATOM 1340 C CA . LEU A 1 170 ? 23.022 12.297 28.019 1.00 14.21 200 LEU A CA 1
ATOM 1341 C C . LEU A 1 170 ? 21.601 11.767 28.232 1.00 15.31 200 LEU A C 1
ATOM 1342 O O . LEU A 1 170 ? 20.943 11.397 27.213 1.00 15.11 200 LEU A O 1
ATOM 1347 N N . ASP A 1 171 ? 21.117 11.701 29.466 1.00 15.35 201 ASP A N 1
ATOM 1348 C CA . ASP A 1 171 ? 19.707 11.241 29.691 1.00 16.88 201 ASP A CA 1
ATOM 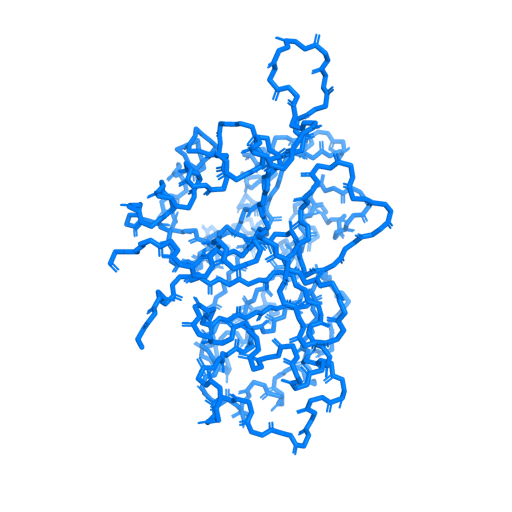1349 C C . ASP A 1 171 ? 18.756 12.174 28.965 1.00 16.34 201 ASP A C 1
ATOM 1350 O O . ASP A 1 171 ? 17.810 11.680 28.269 1.00 17.57 201 ASP A O 1
ATOM 1355 N N A ARG A 1 172 ? 18.939 13.483 29.102 0.50 16.26 202 ARG A N 1
ATOM 1356 N N B ARG A 1 172 ? 18.941 13.489 29.110 0.50 16.74 202 ARG A N 1
ATOM 1357 C CA A ARG A 1 172 ? 18.030 14.447 28.449 0.50 16.67 202 ARG A CA 1
ATOM 1358 C CA B ARG A 1 172 ? 18.063 14.494 28.462 0.50 17.48 202 ARG A CA 1
ATOM 1359 C C A ARG A 1 172 ? 18.073 14.213 26.935 0.50 16.46 202 ARG A C 1
ATOM 1360 C C B ARG A 1 172 ? 18.084 14.250 26.947 0.50 16.97 202 ARG A C 1
ATOM 1361 O O A ARG A 1 172 ? 16.987 14.189 26.327 0.50 16.33 202 ARG A O 1
ATOM 1362 O O B ARG A 1 172 ? 16.989 14.259 26.352 0.50 16.77 202 ARG A O 1
ATOM 1377 N N . LEU A 1 173 ? 19.266 14.009 26.365 1.00 15.80 203 LEU A N 1
ATOM 1378 C CA . LEU A 1 173 ? 19.421 13.887 24.884 1.00 15.70 203 LEU A CA 1
ATOM 1379 C C . LEU A 1 173 ? 19.034 12.499 24.380 1.00 15.14 203 LEU A C 1
ATOM 1380 O O . LEU A 1 173 ? 18.914 12.330 23.182 1.00 14.58 203 LEU A O 1
ATOM 1385 N N A SER A 1 174 ? 18.772 11.543 25.265 0.60 15.25 204 SER A N 1
ATOM 1386 N N B SER A 1 174 ? 18.749 11.560 25.268 0.40 15.66 204 SER A N 1
ATOM 1387 C CA A SER A 1 174 ? 18.347 10.188 24.841 0.60 15.49 204 SER A CA 1
ATOM 1388 C CA B SER A 1 174 ? 18.331 10.195 24.878 0.40 16.17 204 SER A CA 1
ATOM 1389 C C A SER A 1 174 ? 16.982 10.272 24.153 0.60 16.70 204 SER A C 1
ATOM 1390 C C B SER A 1 174 ? 16.933 10.241 24.238 0.40 17.26 204 SER A C 1
ATOM 1391 O O A SER A 1 174 ? 16.671 9.324 23.386 0.60 17.07 204 SER A O 1
ATOM 1392 O O B SER A 1 174 ? 16.536 9.240 23.566 0.40 18.62 204 SER A O 1
ATOM 1397 N N . ARG A 1 175 ? 16.226 11.385 24.357 1.00 17.01 205 ARG A N 1
ATOM 1398 C CA . ARG A 1 175 ? 14.871 11.512 23.767 1.00 18.35 205 ARG A CA 1
ATOM 1399 C C . ARG A 1 175 ? 14.915 11.231 22.261 1.00 17.15 205 ARG A C 1
ATOM 1400 O O . ARG A 1 175 ? 13.875 10.848 21.728 1.00 18.67 205 ARG A O 1
ATOM 1408 N N . TYR A 1 176 ? 16.079 11.378 21.595 1.00 15.93 206 TYR A N 1
ATOM 1409 C CA . TYR A 1 176 ? 16.183 11.187 20.117 1.00 15.23 206 TYR A CA 1
ATOM 1410 C C . TYR A 1 176 ? 16.329 9.695 19.800 1.00 15.25 206 TYR A C 1
ATOM 1411 O O . TYR A 1 176 ? 16.281 9.343 18.616 1.00 15.64 206 TYR A O 1
ATOM 1420 N N . GLY A 1 177 ? 16.579 8.857 20.800 1.00 14.83 207 GLY A N 1
ATOM 1421 C CA . GLY A 1 177 ? 16.716 7.396 20.583 1.00 15.30 207 GLY A CA 1
ATOM 1422 C C . GLY A 1 177 ? 18.039 7.063 19.892 1.00 15.25 207 GLY A C 1
ATOM 1423 O O . GLY A 1 177 ? 18.157 5.977 19.259 1.00 16.52 207 GLY A O 1
ATOM 1424 N N . LYS A 1 178 ? 19.025 7.953 19.984 1.00 14.78 208 LYS A N 1
ATOM 1425 C CA . LYS A 1 178 ? 20.336 7.786 19.345 1.00 14.90 208 LYS A CA 1
ATOM 1426 C C . LYS A 1 178 ? 21.436 7.582 20.386 1.00 14.83 208 LYS A C 1
ATOM 1427 O O . LYS A 1 178 ? 21.457 8.242 21.451 1.00 14.27 208 LYS A O 1
ATOM 1433 N N . PRO A 1 179 ? 22.377 6.656 20.103 1.00 14.14 209 PRO A N 1
ATOM 1434 C CA . PRO A 1 179 ? 23.591 6.536 20.905 1.00 13.75 209 PRO A CA 1
ATOM 1435 C C . PRO A 1 179 ? 24.548 7.698 20.606 1.00 12.70 209 PRO A C 1
ATOM 1436 O O . PRO A 1 179 ? 24.303 8.542 19.740 1.00 12.11 209 PRO A O 1
ATOM 1440 N N . PHE A 1 180 ? 25.575 7.816 21.451 1.00 12.74 210 PHE A N 1
ATOM 1441 C CA . PHE A 1 180 ? 26.429 9.015 21.526 1.00 12.34 210 PHE A CA 1
ATOM 1442 C C . PHE A 1 180 ? 27.893 8.661 21.315 1.00 12.37 210 PHE A C 1
ATOM 1443 O O . PHE A 1 180 ? 28.333 7.561 21.729 1.00 12.42 210 PHE A O 1
ATOM 1451 N N . TRP A 1 181 ? 28.624 9.638 20.828 1.00 12.00 211 TRP A N 1
ATOM 1452 C CA . TRP A 1 181 ? 30.061 9.793 21.108 1.00 12.11 211 TRP A CA 1
ATOM 1453 C C . TRP A 1 181 ? 30.208 11.085 21.914 1.00 11.89 211 TRP A C 1
ATOM 1454 O O . TRP A 1 181 ? 29.688 12.163 21.480 1.00 11.44 211 TRP A O 1
ATOM 1465 N N . VAL A 1 182 ? 30.931 11.039 23.035 1.00 11.81 212 VAL A N 1
ATOM 1466 C CA . VAL A 1 182 ? 31.144 12.271 23.824 1.00 11.38 212 VAL A CA 1
ATOM 1467 C C . VAL A 1 182 ? 32.542 12.746 23.433 1.00 11.43 212 VAL A C 1
ATOM 1468 O O . VAL A 1 182 ? 33.521 12.239 24.007 1.00 11.18 212 VAL A O 1
ATOM 1472 N N . THR A 1 183 ? 32.640 13.688 22.488 1.00 10.99 213 THR A N 1
ATOM 1473 C CA . THR A 1 183 ? 33.911 13.871 21.739 1.00 10.86 213 THR A CA 1
ATOM 1474 C C . THR A 1 183 ? 34.773 14.981 22.336 1.00 10.82 213 THR A C 1
ATOM 1475 O O . THR A 1 183 ? 35.862 15.231 21.838 1.00 10.23 213 THR A O 1
ATOM 1479 N N . GLU A 1 184 ? 34.275 15.648 23.361 1.00 10.90 214 GLU A N 1
ATOM 1480 C CA . GLU A 1 184 ? 35.074 16.539 24.225 1.00 10.91 214 GLU A CA 1
ATOM 1481 C C . GLU A 1 184 ? 34.466 16.451 25.621 1.00 10.73 214 GLU A C 1
ATOM 1482 O O . GLU A 1 184 ? 33.228 16.660 25.805 1.00 10.54 214 GLU A O 1
ATOM 1488 N N . PHE A 1 185 ? 35.308 16.165 26.610 1.00 10.83 215 PHE A N 1
ATOM 1489 C CA . PHE A 1 185 ? 34.902 16.286 28.027 1.00 11.23 215 PHE A CA 1
ATOM 1490 C C . PHE A 1 185 ? 36.112 16.467 28.918 1.00 11.82 215 PHE A C 1
ATOM 1491 O O . PHE A 1 185 ? 37.235 16.153 28.561 1.00 11.26 215 PHE A O 1
ATOM 1499 N N . ALA A 1 186 ? 35.820 17.112 30.034 1.00 12.11 216 ALA A N 1
ATOM 1500 C CA . ALA A 1 186 ? 36.723 17.383 31.168 1.00 13.06 216 ALA A CA 1
ATOM 1501 C C . ALA A 1 186 ? 35.832 18.085 32.171 1.00 13.70 216 ALA A C 1
ATOM 1502 O O . ALA A 1 186 ? 34.715 18.514 31.767 1.00 14.06 216 ALA A O 1
ATOM 1504 N N . ASN A 1 187 ? 36.270 18.302 33.405 1.00 13.45 217 ASN A N 1
ATOM 1505 C CA . ASN A 1 187 ? 35.486 19.201 34.268 1.00 13.61 217 ASN A CA 1
ATOM 1506 C C . ASN A 1 187 ? 36.215 20.516 34.508 1.00 13.61 217 ASN A C 1
ATOM 1507 O O . ASN A 1 187 ? 37.247 20.517 35.178 1.00 14.40 217 ASN A O 1
ATOM 1512 N N . TRP A 1 188 ? 35.651 21.601 33.988 1.00 13.54 218 TRP A N 1
ATOM 1513 C CA . TRP A 1 188 ? 36.196 22.971 34.071 1.00 14.33 218 TRP A CA 1
ATOM 1514 C C . TRP A 1 188 ? 35.320 23.841 34.951 1.00 14.81 218 TRP A C 1
ATOM 1515 O O . TRP A 1 188 ? 35.396 25.075 34.852 1.00 15.63 218 TRP A O 1
ATOM 1526 N N . HIS A 1 189 ? 34.570 23.261 35.892 1.00 15.66 219 HIS A N 1
ATOM 1527 C CA . HIS A 1 189 ? 33.799 24.098 36.845 1.00 16.27 219 HIS A CA 1
ATOM 1528 C C . HIS A 1 189 ? 34.728 25.118 37.513 1.00 17.06 219 HIS A C 1
ATOM 1529 O O . HIS A 1 189 ? 35.777 24.742 37.999 1.00 18.00 219 HIS A O 1
ATOM 1536 N N . THR A 1 190 ? 34.334 26.380 37.506 1.00 17.94 220 THR A N 1
ATOM 1537 C CA . THR A 1 190 ? 35.169 27.516 37.935 1.00 19.63 220 THR A CA 1
ATOM 1538 C C . THR A 1 190 ? 34.509 28.297 39.087 1.00 20.36 220 THR A C 1
ATOM 1539 O O . THR A 1 190 ? 35.223 28.899 39.953 1.00 20.31 220 THR A O 1
ATOM 1543 N N . LEU A 1 191 ? 33.192 28.398 39.101 1.00 20.14 221 LEU A N 1
ATOM 1544 C CA . LEU A 1 191 ? 32.499 29.239 40.114 1.00 22.26 221 LEU A CA 1
ATOM 1545 C C . LEU A 1 191 ? 32.889 28.813 41.528 1.00 22.45 221 LEU A C 1
ATOM 1546 O O . LEU A 1 191 ? 33.112 27.587 41.817 1.00 20.77 221 LEU A O 1
ATOM 1551 N N . ASP A 1 192 ? 32.994 29.802 42.409 1.00 23.02 222 ASP A N 1
ATOM 1552 C CA . ASP A 1 192 ? 33.446 29.565 43.799 1.00 24.67 222 ASP A CA 1
ATOM 1553 C C . ASP A 1 192 ? 32.300 28.992 44.646 1.00 24.40 222 ASP A C 1
ATOM 1554 O O . ASP A 1 192 ? 31.775 29.712 45.459 1.00 24.23 222 ASP A O 1
ATOM 1559 N N . ASP A 1 193 ? 31.965 27.709 44.508 1.00 23.40 223 ASP A N 1
ATOM 1560 C CA . ASP A 1 193 ? 30.786 27.123 45.217 1.00 24.23 223 ASP A CA 1
ATOM 1561 C C . ASP A 1 193 ? 31.187 25.895 46.133 1.00 25.42 223 ASP A C 1
ATOM 1562 O O . ASP A 1 193 ? 30.264 25.150 46.446 1.00 26.10 223 ASP A O 1
ATOM 1567 N N . GLY A 1 194 ? 32.491 25.580 46.086 1.00 24.67 224 GLY A N 1
ATOM 1568 C CA . GLY A 1 194 ? 33.060 24.272 46.542 1.00 22.93 224 GLY A CA 1
ATOM 1569 C C . GLY A 1 194 ? 33.306 23.212 45.467 1.00 21.60 224 GLY A C 1
ATOM 1570 O O . GLY A 1 194 ? 34.102 22.294 45.860 1.00 21.78 224 GLY A O 1
ATOM 1571 N N . LEU A 1 195 ? 32.761 23.321 44.215 1.00 19.62 225 LEU A N 1
ATOM 1572 C CA . LEU A 1 195 ? 32.844 22.297 43.128 1.00 18.47 225 LEU A CA 1
ATOM 1573 C C . LEU A 1 195 ? 33.908 22.686 42.080 1.00 17.43 225 LEU A C 1
ATOM 1574 O O . LEU A 1 195 ? 34.083 21.916 41.111 1.00 16.31 225 LEU A O 1
ATOM 1579 N N . GLN A 1 196 ? 34.537 23.852 42.232 1.00 17.79 226 GLN A N 1
ATOM 1580 C CA . GLN A 1 196 ? 35.562 24.324 41.262 1.00 18.09 226 GLN A CA 1
ATOM 1581 C C . GLN A 1 196 ? 36.666 23.283 41.155 1.00 18.27 226 GLN A C 1
ATOM 1582 O O . GLN A 1 196 ? 37.069 22.714 42.199 1.00 18.30 226 GLN A O 1
ATOM 1588 N N . ILE A 1 197 ? 37.134 23.038 39.937 1.00 18.10 227 ILE A N 1
ATOM 1589 C CA . ILE A 1 197 ? 38.206 22.044 39.676 1.00 19.22 227 ILE A CA 1
ATOM 1590 C C . ILE A 1 197 ? 39.513 22.823 39.605 1.00 20.23 227 ILE A C 1
ATOM 1591 O O . ILE A 1 197 ? 39.881 23.264 38.507 1.00 21.05 227 ILE A O 1
ATOM 1596 N N . ASP A 1 198 ? 40.134 23.049 40.760 1.00 21.84 228 ASP A N 1
ATOM 1597 C CA . ASP A 1 198 ? 41.249 24.021 40.926 1.00 22.53 228 ASP A CA 1
ATOM 1598 C C . ASP A 1 198 ? 42.478 23.235 41.415 1.00 22.32 228 ASP A C 1
ATOM 1599 O O . ASP A 1 198 ? 43.424 23.854 41.878 1.00 22.96 228 ASP A O 1
ATOM 1604 N N . SER A 1 199 ? 42.472 21.914 41.245 1.00 20.82 229 SER A N 1
ATOM 1605 C CA . SER A 1 199 ? 43.630 21.056 41.575 1.00 20.82 229 SER A CA 1
ATOM 1606 C C . SER A 1 199 ? 43.693 19.870 40.608 1.00 19.77 229 SER A C 1
ATOM 1607 O O . SER A 1 199 ? 42.646 19.423 40.017 1.00 18.41 229 SER A O 1
ATOM 1610 N N . LEU A 1 200 ? 44.876 19.292 40.503 1.00 19.79 230 LEU A N 1
ATOM 1611 C CA . LEU A 1 200 ? 45.034 18.015 39.773 1.00 18.78 230 LEU A CA 1
ATOM 1612 C C . LEU A 1 200 ? 44.212 16.884 40.430 1.00 18.93 230 LEU A C 1
ATOM 1613 O O . LEU A 1 200 ? 43.584 16.080 39.667 1.00 17.65 230 LEU A O 1
ATOM 1618 N N . GLU A 1 201 ? 44.239 16.711 41.753 1.00 19.92 231 GLU A N 1
ATOM 1619 C CA . GLU A 1 201 ? 43.448 15.613 42.348 1.00 21.82 231 GLU A CA 1
ATOM 1620 C C . GLU A 1 201 ? 41.963 15.780 41.834 1.00 20.61 231 GLU A C 1
ATOM 1621 O O . GLU A 1 201 ? 41.340 14.779 41.519 1.00 19.16 231 GLU A O 1
ATOM 1627 N N . LYS A 1 202 ? 41.460 17.007 41.769 1.00 19.45 232 LYS A N 1
ATOM 1628 C CA . LYS A 1 202 ? 40.002 17.228 41.588 1.00 18.76 232 LYS A CA 1
ATOM 1629 C C . LYS A 1 202 ? 39.733 16.852 40.139 1.00 17.59 232 LYS A C 1
ATOM 1630 O O . LYS A 1 202 ? 38.745 16.199 39.912 1.00 16.95 232 LYS A O 1
ATOM 1636 N N . GLN A 1 203 ? 40.663 17.151 39.231 1.00 16.26 233 GLN A N 1
ATOM 1637 C CA . GLN A 1 203 ? 40.454 16.750 37.810 1.00 15.39 233 GLN A CA 1
ATOM 1638 C C . GLN A 1 203 ? 40.569 15.228 37.728 1.00 15.40 233 GLN A C 1
ATOM 1639 O O . GLN A 1 203 ? 39.805 14.609 36.969 1.00 14.42 233 GLN A O 1
ATOM 1645 N N . LYS A 1 204 ? 41.507 14.619 38.486 1.00 16.05 234 LYS A N 1
ATOM 1646 C CA . LYS A 1 204 ? 41.657 13.123 38.456 1.00 16.49 234 LYS A CA 1
ATOM 1647 C C . LYS A 1 204 ? 40.370 12.482 38.973 1.00 16.62 234 LYS A C 1
ATOM 1648 O O . LYS A 1 204 ? 39.849 11.477 38.387 1.00 16.12 234 LYS A O 1
ATOM 1654 N N . GLN A 1 205 ? 39.837 13.026 40.069 1.00 16.84 235 GLN A N 1
ATOM 1655 C CA . GLN A 1 205 ? 38.581 12.511 40.675 1.00 16.88 235 GLN A CA 1
ATOM 1656 C C . GLN A 1 205 ? 37.477 12.568 39.615 1.00 16.26 235 GLN A C 1
ATOM 1657 O O . GLN A 1 205 ? 36.715 11.592 39.443 1.00 16.49 235 GLN A O 1
ATOM 1663 N N . GLN A 1 206 ? 37.350 13.696 38.942 1.00 15.38 236 GLN A N 1
ATOM 1664 C CA . GLN A 1 206 ? 36.234 13.889 37.998 1.00 15.16 236 GLN A CA 1
ATOM 1665 C C . GLN A 1 206 ? 36.494 13.064 36.722 1.00 14.62 236 GLN A C 1
ATOM 1666 O O . GLN A 1 206 ? 35.526 12.455 36.211 1.00 15.19 236 GLN A O 1
ATOM 1672 N N . MET A 1 207 ? 37.746 12.932 36.284 1.00 14.71 237 MET A N 1
ATOM 1673 C CA . MET A 1 207 ? 38.079 12.032 35.148 1.00 14.35 237 MET A CA 1
ATOM 1674 C C . MET A 1 207 ? 37.661 10.615 35.499 1.00 14.96 237 MET A C 1
ATOM 1675 O O . MET A 1 207 ? 37.015 9.951 34.666 1.00 14.95 237 MET A O 1
ATOM 1680 N N . ALA A 1 208 ? 37.980 10.135 36.681 1.00 15.35 238 ALA A N 1
ATOM 1681 C CA . ALA A 1 208 ? 37.613 8.738 37.021 1.00 16.34 238 ALA A CA 1
ATOM 1682 C C . ALA A 1 208 ? 36.076 8.589 36.993 1.00 17.50 238 ALA A C 1
ATOM 1683 O O . ALA A 1 208 ? 35.558 7.597 36.470 1.00 16.56 238 ALA A O 1
ATOM 1685 N N . GLU A 1 209 ? 35.362 9.514 37.628 1.00 17.59 239 GLU A N 1
ATOM 1686 C CA . GLU A 1 209 ? 33.878 9.448 37.698 1.00 18.75 239 GLU A CA 1
ATOM 1687 C C . GLU A 1 209 ? 33.305 9.447 36.271 1.00 17.07 239 GLU A C 1
ATOM 1688 O O . GLU A 1 209 ? 32.516 8.572 35.944 1.00 16.51 239 GLU A O 1
ATOM 1694 N N . MET A 1 210 ? 33.722 10.404 35.456 1.00 15.96 240 MET A N 1
ATOM 1695 C CA . MET A 1 210 ? 33.156 10.567 34.096 1.00 15.85 240 MET A CA 1
ATOM 1696 C C . MET A 1 210 ? 33.544 9.360 33.246 1.00 15.36 240 MET A C 1
ATOM 1697 O O . MET A 1 210 ? 32.671 8.864 32.546 1.00 14.45 240 MET A O 1
ATOM 1702 N N . VAL A 1 211 ? 34.793 8.927 33.289 1.00 15.30 241 VAL A N 1
ATOM 1703 C CA . VAL A 1 211 ? 35.225 7.781 32.443 1.00 15.14 241 VAL A CA 1
ATOM 1704 C C . VAL A 1 211 ? 34.458 6.535 32.878 1.00 16.08 241 VAL A C 1
ATOM 1705 O O . VAL A 1 211 ? 33.982 5.742 31.983 1.00 16.48 241 VAL A O 1
ATOM 1709 N N . THR A 1 212 ? 34.312 6.308 34.182 1.00 17.10 242 THR A N 1
ATOM 1710 C CA . THR A 1 212 ? 33.595 5.090 34.654 1.00 18.16 242 THR A CA 1
ATOM 1711 C C . THR A 1 212 ? 32.171 5.137 34.115 1.00 16.97 242 THR A C 1
ATOM 1712 O O . THR A 1 212 ? 31.629 4.078 33.713 1.00 15.87 242 THR A O 1
ATOM 1716 N N . MET A 1 213 ? 31.550 6.296 34.223 1.00 15.58 243 MET A N 1
ATOM 1717 C CA . MET A 1 213 ? 30.147 6.446 33.799 1.00 16.38 243 MET A CA 1
ATOM 1718 C C . MET A 1 213 ? 30.061 6.190 32.280 1.00 15.23 243 MET A C 1
ATOM 1719 O O . MET A 1 213 ? 29.162 5.404 31.866 1.00 15.29 243 MET A O 1
ATOM 1724 N N . LEU A 1 214 ? 30.993 6.722 31.484 1.00 14.28 244 LEU A N 1
ATOM 1725 C CA . LEU A 1 214 ? 30.929 6.618 30.007 1.00 13.89 244 LEU A CA 1
ATOM 1726 C C . LEU A 1 214 ? 31.230 5.179 29.580 1.00 14.29 244 LEU A C 1
ATOM 1727 O O . LEU A 1 214 ? 30.588 4.729 28.649 1.00 15.65 244 LEU A O 1
ATOM 1732 N N . GLU A 1 215 ? 32.156 4.509 30.258 1.00 14.59 245 GLU A N 1
ATOM 1733 C CA . GLU A 1 215 ? 32.478 3.097 30.003 1.00 15.34 245 GLU A CA 1
ATOM 1734 C C . GLU A 1 215 ? 31.225 2.249 30.276 1.00 16.49 245 GLU A C 1
ATOM 1735 O O . GLU A 1 215 ? 31.011 1.278 29.544 1.00 16.56 245 GLU A O 1
ATOM 1741 N N . ARG A 1 216 ? 30.478 2.563 31.343 1.00 17.24 246 ARG A N 1
ATOM 1742 C CA . ARG A 1 216 ? 29.340 1.725 31.788 1.00 18.90 246 ARG A CA 1
ATOM 1743 C C . ARG A 1 216 ? 28.096 2.018 30.961 1.00 18.89 246 ARG A C 1
ATOM 1744 O O . ARG A 1 216 ? 27.273 1.151 30.940 1.00 20.65 246 ARG A O 1
ATOM 1752 N N . ARG A 1 217 ? 27.983 3.145 30.263 1.00 17.18 247 ARG A N 1
ATOM 1753 C CA . ARG A 1 217 ? 26.786 3.413 29.429 1.00 17.20 247 ARG A CA 1
ATOM 1754 C C . ARG A 1 217 ? 26.866 2.648 28.107 1.00 17.04 247 ARG A C 1
ATOM 1755 O O . ARG A 1 217 ? 27.793 2.926 27.290 1.00 15.86 247 ARG A O 1
ATOM 1763 N N . SER A 1 218 ? 25.870 1.782 27.867 1.00 17.10 248 SER A N 1
ATOM 1764 C CA . SER A 1 218 ? 25.755 0.995 26.612 1.00 17.56 248 SER A CA 1
ATOM 1765 C C . SER A 1 218 ? 25.448 1.940 25.468 1.00 16.89 248 SER A C 1
ATOM 1766 O O . SER A 1 218 ? 25.829 1.537 24.342 1.00 17.73 248 SER A O 1
ATOM 1771 N N . ASP A 1 219 ? 24.956 3.172 25.725 1.00 16.19 249 ASP A N 1
ATOM 1772 C CA . ASP A 1 219 ? 24.614 4.103 24.594 1.00 15.96 249 ASP A CA 1
ATOM 1773 C C . ASP A 1 219 ? 25.764 5.060 24.294 1.00 14.82 249 ASP A C 1
ATOM 1774 O O . ASP A 1 219 ? 25.588 6.052 23.560 1.00 14.64 249 ASP A O 1
ATOM 1779 N N . VAL A 1 220 ? 26.943 4.817 24.871 1.00 14.79 250 VAL A N 1
ATOM 1780 C CA . VAL A 1 220 ? 28.145 5.648 24.557 1.00 14.52 250 VAL A CA 1
ATOM 1781 C C . VAL A 1 220 ? 29.177 4.767 23.876 1.00 14.71 250 VAL A C 1
ATOM 1782 O O . VAL A 1 220 ? 29.623 3.776 24.516 1.00 15.10 250 VAL A O 1
ATOM 1786 N N . PHE A 1 221 ? 29.449 5.000 22.598 1.00 14.44 251 PHE A N 1
ATOM 1787 C CA . PHE A 1 221 ? 30.369 4.154 21.810 1.00 14.46 251 PHE A CA 1
ATOM 1788 C C . PHE A 1 221 ? 31.811 4.616 21.979 1.00 13.19 251 PHE A C 1
ATOM 1789 O O . PHE A 1 221 ? 32.663 3.771 22.020 1.00 12.68 251 PHE A O 1
ATOM 1797 N N . ARG A 1 222 ? 32.056 5.921 22.078 1.00 12.67 252 ARG A N 1
ATOM 1798 C CA . ARG A 1 222 ? 33.419 6.457 22.142 1.00 13.16 252 ARG A CA 1
ATOM 1799 C C . ARG A 1 222 ? 33.359 7.790 22.889 1.00 12.49 252 ARG A C 1
ATOM 1800 O O . ARG A 1 222 ? 32.261 8.443 22.965 1.00 13.05 252 ARG A O 1
ATOM 1808 N N . TYR A 1 223 ? 34.463 8.116 23.516 1.00 11.84 253 TYR A N 1
ATOM 1809 C CA . TYR A 1 223 ? 34.632 9.426 24.157 1.00 11.19 253 TYR A CA 1
ATOM 1810 C C . TYR A 1 223 ? 36.054 9.907 23.911 1.00 10.86 253 TYR A C 1
ATOM 1811 O O . TYR A 1 223 ? 36.935 9.119 23.676 1.00 10.95 253 TYR A O 1
ATOM 1820 N N . ALA A 1 224 ? 36.230 11.209 24.068 1.00 10.12 254 ALA A N 1
ATOM 1821 C CA . ALA A 1 224 ? 37.535 11.813 23.875 1.00 10.50 254 ALA A CA 1
ATOM 1822 C C . ALA A 1 224 ? 37.743 12.919 24.885 1.00 10.77 254 ALA A C 1
ATOM 1823 O O . ALA A 1 224 ? 36.970 13.886 24.927 1.00 10.59 254 ALA A O 1
ATOM 1825 N N . TRP A 1 225 ? 38.824 12.753 25.629 1.00 11.29 255 TRP A N 1
ATOM 1826 C CA . TRP A 1 225 ? 39.225 13.744 26.644 1.00 11.40 255 TRP A CA 1
ATOM 1827 C C . TRP A 1 225 ? 39.776 14.999 25.971 1.00 10.99 255 TRP A C 1
ATOM 1828 O O . TRP A 1 225 ? 40.636 14.903 25.037 1.00 10.97 255 TRP A O 1
ATOM 1839 N N . PHE A 1 226 ? 39.443 16.149 26.535 1.00 11.06 256 PHE A N 1
ATOM 1840 C CA . PHE A 1 226 ? 40.037 17.444 26.140 1.00 11.03 256 PHE A CA 1
ATOM 1841 C C . PHE A 1 226 ? 41.055 17.832 27.223 1.00 11.32 256 PHE A C 1
ATOM 1842 O O . PHE A 1 226 ? 40.631 18.120 28.339 1.00 12.09 256 PHE A O 1
ATOM 1850 N N . THR A 1 227 ? 42.374 17.807 26.943 1.00 11.78 257 THR A N 1
ATOM 1851 C CA . THR A 1 227 ? 43.016 17.584 25.645 1.00 11.90 257 THR A CA 1
ATOM 1852 C C . THR A 1 227 ? 44.465 17.115 25.829 1.00 12.03 257 THR A C 1
ATOM 1853 O O . THR A 1 227 ? 44.884 16.804 26.967 1.00 12.41 257 THR A O 1
ATOM 1857 N N . GLY A 1 228 ? 45.232 17.025 24.740 1.00 12.74 258 GLY A N 1
ATOM 1858 C CA . GLY A 1 228 ? 46.643 16.592 24.844 1.00 13.64 258 GLY A CA 1
ATOM 1859 C C . GLY A 1 228 ? 47.451 17.593 25.669 1.00 14.15 258 GLY A C 1
ATOM 1860 O O . GLY A 1 228 ? 48.015 17.265 26.697 1.00 14.36 258 GLY A O 1
ATOM 1861 N N . ARG A 1 229 ? 47.509 18.819 25.215 1.00 13.96 259 ARG A N 1
ATOM 1862 C CA . ARG A 1 229 ? 48.191 19.916 25.901 1.00 15.03 259 ARG A CA 1
ATOM 1863 C C . ARG A 1 229 ? 47.426 21.195 25.729 1.00 15.79 259 ARG A C 1
ATOM 1864 O O . ARG A 1 229 ? 46.916 21.445 24.616 1.00 16.11 259 ARG A O 1
ATOM 1872 N N . MET A 1 230 ? 47.413 22.007 26.761 1.00 16.18 260 MET A N 1
ATOM 1873 C CA . MET A 1 230 ? 46.972 23.421 26.664 1.00 16.61 260 MET A CA 1
ATOM 1874 C C . MET A 1 230 ? 47.748 24.195 27.709 1.00 16.92 260 MET A C 1
ATOM 1875 O O . MET A 1 230 ? 48.185 23.609 28.698 1.00 16.79 260 MET A O 1
ATOM 1880 N N . THR A 1 231 ? 47.917 25.473 27.447 1.00 18.12 261 THR A N 1
ATOM 1881 C CA . THR A 1 231 ? 48.586 26.432 28.345 1.00 19.65 261 THR A CA 1
ATOM 1882 C C . THR A 1 231 ? 47.867 27.767 28.159 1.00 20.57 261 THR A C 1
ATOM 1883 O O . THR A 1 231 ? 47.570 28.125 27.016 1.00 20.58 261 THR A O 1
ATOM 1887 N N . PRO A 1 232 ? 47.509 28.509 29.235 1.00 20.94 262 PRO A N 1
ATOM 1888 C CA . PRO A 1 232 ? 47.531 28.008 30.611 1.00 20.74 262 PRO A CA 1
ATOM 1889 C C . PRO A 1 232 ? 46.522 26.868 30.782 1.00 19.37 262 PRO A C 1
ATOM 1890 O O . PRO A 1 232 ? 45.689 26.656 29.916 1.00 19.56 262 PRO A O 1
ATOM 1894 N N . ASP A 1 233 ? 46.665 26.110 31.856 1.00 17.94 263 ASP A N 1
ATOM 1895 C CA . ASP A 1 233 ? 45.903 24.867 32.094 1.00 16.89 263 ASP A CA 1
ATOM 1896 C C . ASP A 1 233 ? 45.310 24.937 33.522 1.00 17.29 263 ASP A C 1
ATOM 1897 O O . ASP A 1 233 ? 45.750 24.219 34.415 1.00 17.08 263 ASP A O 1
ATOM 1902 N N . PRO A 1 234 ? 44.421 25.895 33.823 1.00 18.48 264 PRO A N 1
ATOM 1903 C CA . PRO A 1 234 ? 43.956 26.139 35.202 1.00 19.19 264 PRO A CA 1
ATOM 1904 C C . PRO A 1 234 ? 43.199 24.966 35.837 1.00 18.25 264 PRO A C 1
ATOM 1905 O O . PRO A 1 234 ? 43.170 24.900 37.052 1.00 19.28 264 PRO A O 1
ATOM 1909 N N . HIS A 1 235 ? 42.648 24.053 35.041 1.00 16.96 265 HIS A N 1
ATOM 1910 C CA . HIS A 1 235 ? 41.926 22.863 35.545 1.00 16.68 265 HIS A CA 1
ATOM 1911 C C . HIS A 1 235 ? 42.819 21.627 35.484 1.00 15.91 265 HIS A C 1
ATOM 1912 O O . HIS A 1 235 ? 42.350 20.552 35.685 1.00 15.96 265 HIS A O 1
ATOM 1919 N N . PHE A 1 236 ? 44.062 21.757 35.051 1.00 16.09 266 PHE A N 1
ATOM 1920 C CA . PHE A 1 236 ? 44.965 20.582 34.955 1.00 16.03 266 PHE A CA 1
ATOM 1921 C C . PHE A 1 236 ? 44.390 19.548 33.991 1.00 15.11 266 PHE A C 1
ATOM 1922 O O . PHE A 1 236 ? 44.387 18.394 34.334 1.00 15.92 266 PHE A O 1
ATOM 1930 N N . SER A 1 237 ? 43.972 19.970 32.798 1.00 14.81 267 SER A N 1
ATOM 1931 C CA . SER A 1 237 ? 43.285 19.154 31.766 1.00 15.13 267 SER A CA 1
ATOM 1932 C C . SER A 1 237 ? 44.260 18.462 30.790 1.00 14.83 267 SER A C 1
ATOM 1933 O O . SER A 1 237 ? 43.834 17.540 30.095 1.00 15.74 267 SER A O 1
ATOM 1936 N N . SER A 1 238 ? 45.541 18.815 30.794 1.00 15.25 268 SER A N 1
ATOM 1937 C CA . SER A 1 238 ? 46.540 18.249 29.832 1.00 14.74 268 SER A CA 1
ATOM 1938 C C . SER A 1 238 ? 46.918 16.788 30.154 1.00 14.45 268 SER A C 1
ATOM 1939 O O . SER A 1 238 ? 47.283 16.475 31.318 1.00 15.24 268 SER A O 1
ATOM 1942 N N . LEU A 1 239 ? 46.936 15.932 29.127 1.00 13.45 269 LEU A N 1
ATOM 1943 C CA . LEU A 1 239 ? 47.406 14.536 29.227 1.00 13.92 269 LEU A CA 1
ATOM 1944 C C . LEU A 1 239 ? 48.904 14.406 28.895 1.00 13.94 269 LEU A C 1
ATOM 1945 O O . LEU A 1 239 ? 49.485 13.390 29.278 1.00 14.85 269 LEU A O 1
ATOM 1950 N N . LEU A 1 240 ? 49.494 15.417 28.272 1.00 15.21 270 LEU A N 1
ATOM 1951 C CA . LEU A 1 240 ? 50.888 15.385 27.737 1.00 15.75 270 LEU A CA 1
ATOM 1952 C C . LEU A 1 240 ? 51.640 16.630 28.221 1.00 16.74 270 LEU A C 1
ATOM 1953 O O . LEU A 1 240 ? 51.023 17.696 28.444 1.00 16.22 270 LEU A O 1
ATOM 1958 N N . ASP A 1 241 ? 52.962 16.514 28.341 1.00 17.64 271 ASP A N 1
ATOM 1959 C CA . ASP A 1 241 ? 53.782 17.715 28.692 1.00 19.24 271 ASP A CA 1
ATOM 1960 C C . ASP A 1 241 ? 54.886 17.806 27.632 1.00 18.53 271 ASP A C 1
ATOM 1961 O O . ASP A 1 241 ? 54.565 18.252 26.497 1.00 18.48 271 ASP A O 1
ATOM 1966 N N . ALA A 1 242 ? 56.114 17.388 27.942 1.00 18.94 272 ALA A N 1
ATOM 1967 C CA . ALA A 1 242 ? 57.195 17.350 26.932 1.00 19.04 272 ALA A CA 1
ATOM 1968 C C . ALA A 1 242 ? 56.735 16.454 25.775 1.00 18.10 272 ALA A C 1
ATOM 1969 O O . ALA A 1 242 ? 55.959 15.539 25.990 1.00 18.13 272 ALA A O 1
ATOM 1971 N N . GLU A 1 243 ? 57.295 16.638 24.585 1.00 17.98 273 GLU A N 1
ATOM 1972 C CA . GLU A 1 243 ? 57.052 15.703 23.474 1.00 17.47 273 GLU A CA 1
ATOM 1973 C C . GLU A 1 243 ? 57.287 14.256 23.925 1.00 17.25 273 GLU A C 1
ATOM 1974 O O . GLU A 1 243 ? 58.361 13.923 24.475 1.00 17.40 273 GLU A O 1
ATOM 1980 N N . GLY A 1 244 ? 56.276 13.424 23.705 1.00 16.40 274 GLY A N 1
ATOM 1981 C CA . GLY A 1 244 ? 56.329 11.990 24.036 1.00 16.64 274 GLY A CA 1
ATOM 1982 C C . GLY A 1 244 ? 56.246 11.691 25.539 1.00 17.21 274 GLY A C 1
ATOM 1983 O O . GLY A 1 244 ? 56.502 10.519 25.905 1.00 17.02 274 GLY A O 1
ATOM 1984 N N . ARG A 1 245 ? 55.848 12.653 26.372 1.00 17.92 275 ARG A N 1
ATOM 1985 C CA . ARG A 1 245 ? 55.745 12.410 27.830 1.00 19.43 275 ARG A CA 1
ATOM 1986 C C . ARG A 1 245 ? 54.330 12.668 28.357 1.00 17.91 275 ARG A C 1
ATOM 1987 O O . ARG A 1 245 ? 53.830 13.779 28.163 1.00 16.39 275 ARG A O 1
ATOM 1995 N N . LEU A 1 246 ? 53.746 11.682 29.039 1.00 17.06 276 LEU A N 1
ATOM 1996 C CA . LEU A 1 246 ? 52.462 11.854 29.777 1.00 16.85 276 LEU A CA 1
ATOM 1997 C C . LEU A 1 246 ? 52.654 12.764 30.994 1.00 17.24 276 LEU A C 1
ATOM 1998 O O . LEU A 1 246 ? 53.736 12.743 31.629 1.00 17.76 276 LEU A O 1
ATOM 2003 N N . THR A 1 247 ? 51.615 13.512 31.312 1.00 16.73 277 THR A N 1
ATOM 2004 C CA . THR A 1 247 ? 51.431 14.090 32.650 1.00 17.10 277 THR A CA 1
ATOM 2005 C C . THR A 1 247 ? 50.923 13.003 33.597 1.00 17.29 277 THR A C 1
ATOM 2006 O O . THR A 1 247 ? 50.596 11.877 33.180 1.00 17.37 277 THR A O 1
ATOM 2010 N N . GLU A 1 248 ? 50.898 13.314 34.873 1.00 18.75 278 GLU A N 1
ATOM 2011 C CA . GLU A 1 248 ? 50.218 12.428 35.834 1.00 18.84 278 GLU A CA 1
ATOM 2012 C C . GLU A 1 248 ? 48.786 12.147 35.349 1.00 17.43 278 GLU A C 1
ATOM 2013 O O . GLU A 1 248 ? 48.362 10.990 35.379 1.00 17.71 278 GLU A O 1
ATOM 2019 N N . LEU A 1 249 ? 48.063 13.170 34.933 1.00 16.16 279 LEU A N 1
ATOM 2020 C CA . LEU A 1 249 ? 46.667 12.991 34.468 1.00 15.65 279 LEU A CA 1
ATOM 2021 C C . LEU A 1 249 ? 46.659 12.004 33.298 1.00 14.96 279 LEU A C 1
ATOM 2022 O O . LEU A 1 249 ? 45.752 11.158 33.239 1.00 14.98 279 LEU A O 1
ATOM 2027 N N . GLY A 1 250 ? 47.606 12.165 32.365 1.00 15.82 280 GLY A N 1
ATOM 2028 C CA . GLY A 1 250 ? 47.641 11.313 31.166 1.00 15.43 280 GLY A CA 1
ATOM 2029 C C . GLY A 1 250 ? 47.873 9.866 31.539 1.00 16.66 280 GLY A C 1
ATOM 2030 O O . GLY A 1 250 ? 47.185 8.999 31.044 1.00 15.35 280 GLY A O 1
ATOM 2031 N N . GLN A 1 251 ? 48.867 9.608 32.401 1.00 18.00 281 GLN A N 1
ATOM 2032 C CA . GLN A 1 251 ? 49.132 8.230 32.855 1.00 20.87 281 GLN A CA 1
ATOM 2033 C C . GLN A 1 251 ? 47.813 7.717 33.465 1.00 19.42 281 GLN A C 1
ATOM 2034 O O . GLN A 1 251 ? 47.436 6.535 33.255 1.00 19.83 281 GLN A O 1
ATOM 2040 N N . TYR A 1 252 ? 47.158 8.533 34.278 1.00 18.14 282 TYR A N 1
ATOM 2041 C CA . TYR A 1 252 ? 45.960 8.100 35.033 1.00 17.58 282 TYR A CA 1
ATOM 2042 C C . TYR A 1 252 ? 44.857 7.714 34.038 1.00 16.60 282 TYR A C 1
ATOM 2043 O O . TYR A 1 252 ? 44.314 6.579 34.090 1.00 16.98 282 TYR A O 1
ATOM 2052 N N . TYR A 1 253 ? 44.592 8.593 33.089 1.00 15.54 283 TYR A N 1
ATOM 2053 C CA . TYR A 1 253 ? 43.596 8.343 32.006 1.00 14.87 283 TYR A CA 1
ATOM 2054 C C . TYR A 1 253 ? 43.801 6.985 31.342 1.00 15.35 283 TYR A C 1
ATOM 2055 O O . TYR A 1 253 ? 42.815 6.195 31.157 1.00 15.65 283 TYR A O 1
ATOM 2064 N N . LEU A 1 254 ? 45.037 6.699 30.964 1.00 15.49 284 LEU A N 1
ATOM 2065 C CA . LEU A 1 254 ? 45.331 5.479 30.179 1.00 16.15 284 LEU A CA 1
ATOM 2066 C C . LEU A 1 254 ? 45.182 4.237 31.033 1.00 17.03 284 LEU A C 1
ATOM 2067 O O . LEU A 1 254 ? 44.966 3.121 30.435 1.00 18.74 284 LEU A O 1
ATOM 2072 N N . SER A 1 255 ? 45.289 4.371 32.346 1.00 18.03 285 SER A N 1
ATOM 2073 C CA . SER A 1 255 ? 45.260 3.248 33.325 1.00 19.26 285 SER A CA 1
ATOM 2074 C C . SER A 1 255 ? 43.838 2.889 33.716 1.00 19.58 285 SER A C 1
ATOM 2075 O O . SER A 1 255 ? 43.658 1.813 34.308 1.00 19.56 285 SER A O 1
ATOM 2080 N N . LEU A 1 256 ? 42.879 3.781 33.514 1.00 18.82 286 LEU A N 1
ATOM 2081 C CA . LEU A 1 256 ? 41.508 3.565 34.047 1.00 19.78 286 LEU A CA 1
ATOM 2082 C C . LEU A 1 256 ? 40.924 2.274 33.477 1.00 19.44 286 LEU A C 1
ATOM 2083 O O . LEU A 1 256 ? 41.140 1.923 32.316 1.00 18.17 286 LEU A O 1
ATOM 2088 N N . PRO A 1 257 ? 40.140 1.547 34.305 1.00 20.42 287 PRO A N 1
ATOM 2089 C CA . PRO A 1 257 ? 39.432 0.368 33.854 1.00 20.78 287 PRO A CA 1
ATOM 2090 C C . PRO A 1 257 ? 38.457 0.731 32.729 1.00 19.86 287 PRO A C 1
ATOM 2091 O O . PRO A 1 257 ? 38.155 1.873 32.524 1.00 17.59 287 PRO A O 1
ATOM 2095 N N . TYR A 1 258 ? 37.975 -0.278 32.034 1.00 21.48 288 TYR A N 1
ATOM 2096 C CA . TYR A 1 258 ? 36.984 -0.072 30.952 1.00 22.49 288 TYR A CA 1
ATOM 2097 C C . TYR A 1 258 ? 36.039 -1.259 30.926 1.00 23.40 288 TYR A C 1
ATOM 2098 O O . TYR A 1 258 ? 36.234 -2.258 31.638 1.00 24.28 288 TYR A O 1
ATOM 2107 N N . SER A 1 259 ? 35.019 -1.171 30.094 1.00 24.96 289 SER A N 1
ATOM 2108 C CA . SER A 1 259 ? 34.035 -2.272 29.986 1.00 29.16 289 SER A CA 1
ATOM 2109 C C . SER A 1 259 ? 34.610 -3.409 29.124 1.00 31.54 289 SER A C 1
ATOM 2110 O O . SER A 1 259 ? 35.042 -2.988 28.020 1.00 33.43 289 SER A O 1
#

B-factor: mean 17.34, std 6.19, range [9.45, 50.96]

Sequence (259 aa):
TKSVKRGVAYDVASPADLSALSTGMSWWYNWSPKPHDRLAAYDYAGQYNVDFVPMVWNANLDDGQLKLYLLAHPGIRYLLVINEPNLVDQANMTPQAAAQLWPRLEQISAQTGVKLVGPAMNWGTMTGYGDPVAWLDAFYAAYASAHQGRDPQIDYLAFHWYDYGLSSMLDRRLSSRYGKPFWVTEFANWHTLDDGLQIDSLEKQKQQMAEMVTMLERRSDVFRYAWFTGRMTPDPHFSSLLDAEGRLTELGQYYLSLPYS

Secondary structure (DSSP, 8-state):
---TTEEEES----HHHHHHHHTT--EEE-SSSS--GGGTTS-HHHHH--EE--EE-SS---HHHHHHHHHH-TT--EEEE-B-TT-TTTT---HHHHHHHHHHHHHHHHHH-PEEEEEEE-S--STT-SSHHHHHHHHHHHHHHHTTTPPPP-SEEEEEE-SS-HHHHHHHHGGG---EEEEEE-----SSSS----SHHHHHHHHHHHHHHHHH-TTEEEEEES-S--SS-TT---SB-STT-B-HHHHHHHHS---

Foldseek 3Di:
DEACFAAAEELDQDVLQLVQQLLHHAEYEDLAQDGHPNCVPPPSCVPSVHYYAHEAFELPDPLVVSLVVLQVVLVHAAYEYHEACQACVGRVAALLRCLVSQVSVVVSCVSRVHAYEEDEHEQYDRVPCSDVVRRQVSNQVNNCVVPVRDGGRHQAYEYEDAAPDPVVSVVVVCVVVHAYEDAEYWHQACDPPVLHLQDPVSRLVVLLVVQAVLLPDPSYSHYHYPHQDDPPDRNVRHQHDPRSHGDPSVVSSSPHDHD

Radius of gyration: 18.01 Å; Cα contacts (8 Å, |Δi|>4): 523; chains: 1; bounding box: 48×38×50 Å

Solvent-accessible surface area: 11476 Å² total; per-residue (Å²): 169,34,4,85,23,1,0,0,0,39,55,0,26,4,19,42,4,0,64,16,0,17,104,3,0,12,0,0,0,15,58,35,57,75,24,68,128,120,2,93,101,107,106,34,55,62,140,37,106,4,52,4,4,0,4,3,83,37,44,145,22,80,31,46,86,2,37,136,23,4,105,77,78,103,72,24,126,42,0,2,0,0,4,12,0,0,18,81,107,56,6,72,10,67,8,118,40,0,6,152,4,0,49,90,0,31,90,0,12,90,85,25,33,1,92,0,0,0,0,0,1,22,118,12,91,17,130,67,63,18,51,0,23,36,0,0,66,25,0,32,66,6,0,19,96,73,42,188,56,136,86,4,58,5,37,36,2,2,0,0,33,44,52,69,35,5,46,54,9,0,86,125,2,49,161,36,68,56,43,0,0,0,2,15,0,0,0,73,26,96,132,133,84,62,88,31,3,84,37,47,115,86,0,28,88,12,0,23,100,11,2,50,43,0,8,187,43,125,41,2,63,16,0,0,0,40,5,0,70,59,129,115,38,84,22,85,0,13,0,3,102,53,105,28,163,32,35,95,2,0,110,70,0,20,82,17,106,96,102

InterPro domains:
  IPR017853 Glycoside hydrolase superfamily [SSF51445] (57-263)
  IPR024655 Asl1-like, glycosyl hydrolase catalytic domain [PF11790] (37-283)
  IPR053183 Alkali-sensitive linkage protein [PTHR34154] (21-285)

Organism: Pseudomonas viridiflava (NCBI:txid33069)